Protein AF-A0A9D4N8T1-F1 (afdb_monomer)

Organism: Dreissena polymorpha (NCBI:txid45954)

Mean predicted aligned error: 9.12 Å

Sequence (361 aa):
MQFVDVGYGAVLLVSQQTGELITTFTNGLPLANMFLNDTVQGVSGKFLPVAPAVTSKNRIYVLTEFAPDENQNDVNVLGLQRLYAIDTSTSLANGMKIVWHANFENELPYSNVLSASLRFGSESYARRLTSTLRDPSVLKPSILWDAAVETIYLALPPPMLPGSRLQGGDRLFAIQDTGKEGSMVFQAQISVQNMVMYDGSADRNPSNAADQLWVSAPDGRLLAMKKTGVIGHVLDMPAILKTNFTITSKITTARGRGVDEDFLLFGINVQQPTAAFKSILSSYGVEVMSETPANYVIGVDTPENIKGMPLAWILPTPEDTVVFGQIIGIKGDGSSIPDQLIVYSQIKQKFAKIFSIIAQK

Nearest PDB structures (foldseek):
  1flg-assembly1_B  TM=4.438E-01  e=7.321E-06  Pseudomonas aeruginosa
  3rfh-assembly1_A  TM=4.189E-01  e=6.432E-04  Saccharomyces cerevisiae S288C
  3rfh-assembly2_D  TM=3.723E-01  e=4.468E-04  Saccharomyces cerevisiae S288C
  3rfh-assembly2_B  TM=3.854E-01  e=1.641E-03  Saccharomyces cerevisiae S288C
  5n4a-assembly1_A  TM=2.510E-01  e=1.082E-03  Chlamydomonas reinhardtii

Secondary structure (DSSP, 8-state):
-EEEEEETTEEEEE-TTT-EEEEEETTS-EEEEEE-EEEETTEEEEEEE-S--EEETTEEEEEEEEEESS----GGGTT-EEEEEEEE-S-TTSSEEEEEEEEE---S-------------HHHHHHHHHHHTT-TTS---EEEEETTTTEEEEEEPSP--SSS---S--EEEEEEE-SSSEEEEEEEE---SEEE-----TTS---GGGGEEEEE-TTSEEEEEETTS-EEEEEEHHHHHTS--EE-S--EEEE-SSTT-EEEEEEEE-SS--HHHHHHHHHTT----SS--SEEEEEEE-TTT-SS-SEEEEEEPGGGPEEEEEEEEE--SSTTSPPEEEEEEEPTTSPPEEEEEE---

pLDDT: mean 80.5, std 14.13, range [42.25, 96.88]

Solvent-accessible surface area (backbone atoms only — not comparable to full-atom values): 20185 Å² total; per-residue (Å²): 118,46,82,38,71,44,52,96,62,28,34,35,38,42,31,47,67,74,19,36,40,34,38,21,35,77,88,65,51,78,48,35,73,49,69,48,64,50,68,53,99,87,43,53,25,33,33,24,52,63,35,77,63,50,61,55,72,46,36,38,36,43,39,23,30,39,32,37,56,52,64,40,68,66,67,89,56,57,44,36,31,35,40,37,37,29,40,53,47,95,44,76,91,59,18,60,43,80,62,36,70,48,77,54,69,74,89,56,82,81,83,73,73,76,82,66,68,58,73,37,27,31,67,60,40,26,53,46,52,56,53,52,73,65,39,85,90,50,75,54,44,41,67,48,79,39,82,90,72,40,29,40,39,36,32,38,47,46,52,89,60,83,98,56,85,68,90,55,69,28,28,35,36,32,31,31,58,75,87,62,46,72,43,79,63,35,78,44,85,41,61,51,67,37,73,38,58,44,83,70,57,86,91,48,83,82,49,76,66,46,61,25,46,35,34,31,29,84,83,43,34,38,35,36,19,40,85,71,66,50,72,76,45,76,45,56,41,37,70,74,48,47,34,69,59,43,78,52,27,61,60,43,66,48,73,52,95,56,91,73,38,51,31,44,35,37,20,38,37,26,92,67,77,33,75,61,26,50,52,51,40,48,75,66,70,39,84,78,51,99,72,66,71,39,15,32,41,36,34,31,41,38,81,94,56,46,88,68,72,46,63,71,48,65,42,76,35,78,90,52,28,51,33,57,40,72,49,69,80,45,71,37,94,51,98,83,43,68,59,30,37,38,39,36,23,52,44,91,97,52,76,71,46,78,49,73,49,72,83,79,132

Radius of gyration: 22.0 Å; Cα contacts (8 Å, |Δi|>4): 832; chains: 1; bounding box: 53×47×60 Å

Foldseek 3Di:
DAWDDQDPQKIWDADQQQQKIWIAHVVGHTQDIDWQWDADPNFTWGWGFFEHWDYDHQKIKGKTFTFGQFFAQDPQRGLWIKIWIWGADSDSVPRIDTQEMDIPHPPDPPPDPPRPSRGGHSRNVSVVSVVQSPDPVDQTWYWDADPVQQKIKIWDQAGPDPPDDGPDATKIWIWHCPVRYTHTLDMDRAAFRAWDADDPPVPADDDVSNQWIWTAHQQGKIFTAGSNRDTPDIDPVCVLLVAGKGFQEHWDWDDDPDNFFIKIKTKIFGPDRDPSNVVVCVVQVNDQPPDRQGMKIWIFGDPSPCPDRRTPHIGQDVVSFGWHYWDWDCDDDDPPQATWIWTWTDDVPDDIDIDTDGDDD

Structure (mmCIF, N/CA/C/O backbone):
data_AF-A0A9D4N8T1-F1
#
_entry.id   AF-A0A9D4N8T1-F1
#
loop_
_atom_site.group_PDB
_atom_site.id
_atom_site.type_symbol
_atom_site.label_atom_id
_atom_site.label_alt_id
_atom_site.label_comp_id
_atom_site.label_asym_id
_atom_site.label_entity_id
_atom_site.label_seq_id
_atom_site.pdbx_PDB_ins_code
_atom_site.Cartn_x
_atom_site.Cartn_y
_atom_site.Cartn_z
_atom_site.occupancy
_atom_site.B_iso_or_equiv
_atom_site.auth_seq_id
_atom_site.auth_comp_id
_atom_site.auth_asym_id
_atom_site.auth_atom_id
_atom_site.pdbx_PDB_model_num
ATOM 1 N N . MET A 1 1 ? 13.480 11.264 -0.802 1.00 58.28 1 MET A N 1
ATOM 2 C CA . MET A 1 1 ? 14.340 10.096 -1.059 1.00 58.28 1 MET A CA 1
ATOM 3 C C . MET A 1 1 ? 13.825 8.964 -0.189 1.00 58.28 1 MET A C 1
ATOM 5 O O . MET A 1 1 ? 13.528 9.222 0.972 1.00 58.28 1 MET A O 1
ATOM 9 N N . GLN A 1 2 ? 13.618 7.782 -0.761 1.00 72.00 2 GLN A N 1
ATOM 10 C CA . GLN A 1 2 ? 13.229 6.570 -0.027 1.00 72.00 2 GLN A CA 1
ATOM 11 C C . GLN A 1 2 ? 14.422 5.615 0.024 1.00 72.00 2 GLN A C 1
ATOM 13 O O . GLN A 1 2 ? 15.200 5.612 -0.926 1.00 72.00 2 GLN A O 1
ATOM 18 N N . PHE A 1 3 ? 14.542 4.835 1.101 1.00 72.44 3 PHE A N 1
ATOM 19 C CA . PHE A 1 3 ? 15.591 3.832 1.297 1.00 72.44 3 PHE A CA 1
ATOM 20 C C . PHE A 1 3 ? 14.948 2.447 1.330 1.00 72.44 3 PHE A C 1
ATOM 22 O O . PHE A 1 3 ? 13.999 2.247 2.089 1.00 72.44 3 PHE A O 1
ATOM 29 N N . VAL A 1 4 ? 15.451 1.512 0.527 1.00 75.25 4 VAL A N 1
ATOM 30 C CA . VAL A 1 4 ? 14.964 0.125 0.496 1.00 75.25 4 VAL A CA 1
ATOM 31 C C . VAL A 1 4 ? 16.153 -0.828 0.497 1.00 75.25 4 VAL A C 1
ATOM 33 O O . VAL A 1 4 ? 17.089 -0.628 -0.270 1.00 75.25 4 VAL A O 1
ATOM 36 N N . ASP A 1 5 ? 16.139 -1.842 1.357 1.00 76.88 5 ASP A N 1
ATOM 37 C CA . ASP A 1 5 ? 17.161 -2.894 1.342 1.00 76.88 5 ASP A CA 1
ATOM 38 C C . ASP A 1 5 ? 16.983 -3.767 0.091 1.00 76.88 5 ASP A C 1
ATOM 40 O O . ASP A 1 5 ? 15.883 -4.251 -0.188 1.00 76.88 5 ASP A O 1
ATOM 44 N N . VAL A 1 6 ? 18.057 -3.936 -0.678 1.00 73.38 6 VAL A N 1
ATOM 45 C CA . VAL A 1 6 ? 18.094 -4.753 -1.905 1.00 73.38 6 VAL A CA 1
ATOM 46 C C . VAL A 1 6 ? 18.957 -6.009 -1.739 1.00 73.38 6 VAL A C 1
ATOM 48 O O . VAL A 1 6 ? 19.258 -6.688 -2.720 1.00 73.38 6 VAL A O 1
ATOM 51 N N . GLY A 1 7 ? 19.370 -6.319 -0.506 1.00 69.19 7 GLY A N 1
ATOM 52 C CA . GLY A 1 7 ? 20.239 -7.444 -0.185 1.00 69.19 7 GLY A CA 1
ATOM 53 C C . GLY A 1 7 ? 21.727 -7.152 -0.405 1.00 69.19 7 GLY A C 1
ATOM 54 O O . GLY A 1 7 ? 22.127 -6.099 -0.898 1.00 69.19 7 GLY A O 1
ATOM 55 N N . TYR A 1 8 ? 22.577 -8.104 0.001 1.00 70.31 8 TYR A N 1
ATOM 56 C CA . TYR A 1 8 ? 24.046 -8.061 -0.151 1.00 70.31 8 TYR A CA 1
ATOM 57 C C . TYR A 1 8 ? 24.739 -6.831 0.461 1.00 70.31 8 TYR A C 1
ATOM 59 O O . TYR A 1 8 ? 25.830 -6.450 0.037 1.00 70.31 8 TYR A O 1
ATOM 67 N N . GLY A 1 9 ? 24.121 -6.207 1.467 1.00 72.00 9 GLY A N 1
ATOM 68 C CA . GLY A 1 9 ? 24.637 -4.976 2.059 1.00 72.00 9 GLY A CA 1
ATOM 69 C C . GLY A 1 9 ? 24.528 -3.779 1.114 1.00 72.00 9 GLY A C 1
ATOM 70 O O . GLY A 1 9 ? 25.397 -2.910 1.148 1.00 72.00 9 GLY A O 1
ATOM 71 N N . ALA A 1 10 ? 23.493 -3.730 0.271 1.00 76.56 10 ALA A N 1
ATOM 72 C CA . ALA A 1 10 ? 23.174 -2.593 -0.581 1.00 76.56 10 ALA A CA 1
ATOM 73 C C . ALA A 1 10 ? 21.773 -2.028 -0.295 1.00 76.56 10 ALA A C 1
ATOM 75 O O . ALA A 1 10 ? 20.867 -2.718 0.163 1.00 76.56 10 ALA A O 1
ATOM 76 N N . VAL A 1 11 ? 21.610 -0.740 -0.576 1.00 80.31 11 VAL A N 1
ATOM 77 C CA . VAL A 1 11 ? 20.404 0.056 -0.360 1.00 80.31 11 VAL A CA 1
ATOM 78 C C . VAL A 1 11 ? 20.038 0.749 -1.666 1.00 80.31 11 VAL A C 1
ATOM 80 O O . VAL A 1 11 ? 20.900 1.296 -2.351 1.00 80.31 11 VAL A O 1
ATOM 83 N N . LEU A 1 12 ? 18.755 0.749 -2.004 1.00 82.19 12 LEU A N 1
ATOM 84 C CA . LEU A 1 12 ? 18.177 1.533 -3.084 1.00 82.19 12 LEU A CA 1
ATOM 85 C C . LEU A 1 12 ? 17.709 2.891 -2.561 1.00 82.19 12 LEU A C 1
ATOM 87 O O . LEU A 1 12 ? 16.903 2.970 -1.634 1.00 82.19 12 LEU A O 1
ATOM 91 N N . LEU A 1 13 ? 18.163 3.948 -3.222 1.00 82.00 13 LEU A N 1
ATOM 92 C CA . LEU A 1 13 ? 17.691 5.314 -3.104 1.00 82.00 13 LEU A CA 1
ATOM 93 C C . LEU A 1 13 ? 16.763 5.616 -4.274 1.00 82.00 13 LEU A C 1
ATOM 95 O O . LEU A 1 13 ? 17.147 5.499 -5.437 1.00 82.00 13 LEU A O 1
ATOM 99 N N . VAL A 1 14 ? 15.542 6.035 -3.955 1.00 81.75 14 VAL A N 1
ATOM 100 C CA . VAL A 1 14 ? 14.524 6.361 -4.959 1.00 81.75 14 VAL A CA 1
ATOM 101 C C . VAL A 1 14 ? 14.195 7.853 -4.903 1.00 81.75 14 VAL A C 1
ATOM 103 O O . VAL A 1 14 ? 13.727 8.372 -3.874 1.00 81.75 14 VAL A O 1
ATOM 106 N N . SER A 1 15 ? 14.467 8.567 -5.998 1.00 83.12 15 SER A N 1
ATOM 107 C CA . SER A 1 15 ? 14.183 9.995 -6.136 1.00 83.12 15 SER A CA 1
ATOM 108 C C . SER A 1 15 ? 12.811 10.231 -6.765 1.00 83.12 15 SER A C 1
ATOM 110 O O . SER A 1 15 ? 12.609 10.069 -7.964 1.00 83.12 15 SER A O 1
ATOM 112 N N . GLN A 1 16 ? 11.869 10.705 -5.949 1.00 77.44 16 GLN A N 1
ATOM 113 C CA . GLN A 1 16 ? 10.525 11.088 -6.402 1.00 77.44 16 GLN A CA 1
ATOM 114 C C . GLN A 1 16 ? 10.512 12.343 -7.290 1.00 77.44 16 GLN A C 1
ATOM 116 O O . GLN A 1 16 ? 9.513 12.613 -7.945 1.00 77.44 16 GLN A O 1
ATOM 121 N N . GLN A 1 17 ? 11.595 13.129 -7.295 1.00 76.56 17 GLN A N 1
ATOM 122 C CA . GLN A 1 17 ? 11.679 14.361 -8.084 1.00 76.56 17 GLN A CA 1
ATOM 123 C C . GLN A 1 17 ? 12.298 14.135 -9.458 1.00 76.56 17 GLN A C 1
ATOM 125 O O . GLN A 1 17 ? 11.868 14.746 -10.429 1.00 76.56 17 GLN A O 1
ATOM 130 N N . THR A 1 18 ? 13.317 13.279 -9.530 1.00 79.31 18 THR A N 1
ATOM 131 C CA . THR A 1 18 ? 14.099 13.078 -10.757 1.00 79.31 18 THR A CA 1
ATOM 132 C C . THR A 1 18 ? 13.777 11.766 -11.465 1.00 79.31 18 THR A C 1
ATOM 134 O O . THR A 1 18 ? 14.190 11.600 -12.609 1.00 79.31 18 THR A O 1
ATOM 137 N N . GLY A 1 19 ? 13.069 10.837 -10.807 1.00 77.88 19 GLY A N 1
ATOM 138 C CA . GLY A 1 19 ? 12.866 9.475 -11.314 1.00 77.88 19 GLY A CA 1
ATOM 139 C C . GLY A 1 19 ? 14.147 8.634 -11.305 1.00 77.88 19 GLY A C 1
ATOM 140 O O . GLY A 1 19 ? 14.193 7.573 -11.922 1.00 77.88 19 GLY A O 1
ATOM 141 N N . GLU A 1 20 ? 15.199 9.117 -10.637 1.00 88.50 20 GLU A N 1
ATOM 142 C CA . GLU A 1 20 ? 16.468 8.408 -10.513 1.00 88.50 20 GLU A CA 1
ATOM 143 C C . GLU A 1 20 ? 16.374 7.329 -9.432 1.00 88.50 20 GLU A C 1
ATOM 145 O O . GLU A 1 20 ? 15.946 7.579 -8.297 1.00 88.50 20 GLU A O 1
ATOM 150 N N . LEU A 1 21 ? 16.810 6.134 -9.807 1.00 89.69 21 LEU A N 1
ATOM 151 C CA . LEU A 1 21 ? 17.068 5.011 -8.926 1.00 89.69 21 LEU A CA 1
ATOM 152 C C . LEU A 1 21 ? 18.577 4.908 -8.743 1.00 89.69 21 LEU A C 1
ATOM 154 O O . LEU A 1 21 ? 19.310 4.912 -9.729 1.00 89.69 21 LEU A O 1
ATOM 158 N N . ILE A 1 22 ? 19.046 4.812 -7.503 1.00 87.88 22 ILE A N 1
ATOM 159 C CA . ILE A 1 22 ? 20.469 4.660 -7.190 1.00 87.88 22 ILE A CA 1
ATOM 160 C C . ILE A 1 22 ? 20.610 3.510 -6.210 1.00 87.88 22 ILE A C 1
ATOM 162 O O . ILE A 1 22 ? 20.061 3.562 -5.120 1.00 87.88 22 ILE A O 1
ATOM 166 N N . THR A 1 23 ? 21.371 2.484 -6.555 1.00 85.44 23 THR A N 1
ATOM 167 C CA . THR A 1 23 ? 21.787 1.465 -5.587 1.00 85.44 23 THR A CA 1
ATOM 168 C C . THR A 1 23 ? 23.152 1.841 -5.029 1.00 85.44 23 THR A C 1
ATOM 170 O O . THR A 1 23 ? 24.056 2.177 -5.794 1.00 85.44 23 THR A O 1
ATOM 173 N N . THR A 1 24 ? 23.322 1.770 -3.714 1.00 83.25 24 THR A N 1
ATOM 174 C CA . THR A 1 24 ? 24.582 2.040 -3.011 1.00 83.25 24 THR A CA 1
ATOM 175 C C . THR A 1 24 ? 24.866 0.920 -2.025 1.00 83.25 24 THR A C 1
ATOM 177 O O . THR A 1 24 ? 23.942 0.433 -1.386 1.00 83.25 24 THR A O 1
ATOM 180 N N . PHE A 1 25 ? 26.119 0.545 -1.811 1.00 82.12 25 PHE A N 1
ATOM 181 C CA . PHE A 1 25 ? 26.472 -0.270 -0.650 1.00 82.12 25 PHE A CA 1
ATOM 182 C C . PHE A 1 25 ? 26.140 0.462 0.663 1.00 82.12 25 PHE A C 1
ATOM 184 O O . PHE A 1 25 ? 26.049 1.690 0.701 1.00 82.12 25 PHE A O 1
ATOM 191 N N . THR A 1 26 ? 26.006 -0.269 1.769 1.00 81.31 26 THR A N 1
ATOM 192 C CA . THR A 1 26 ? 25.768 0.294 3.113 1.00 81.31 26 THR A CA 1
ATOM 193 C C . THR A 1 26 ? 26.900 1.201 3.593 1.00 81.31 26 THR A C 1
ATOM 195 O O . THR A 1 26 ? 26.683 2.050 4.452 1.00 81.31 26 THR A O 1
ATOM 198 N N . ASN A 1 27 ? 28.095 1.076 3.008 1.00 80.75 27 ASN A N 1
ATOM 199 C CA . ASN A 1 27 ? 29.218 1.991 3.220 1.00 80.75 27 ASN A CA 1
ATOM 200 C C . ASN A 1 27 ? 29.133 3.286 2.378 1.00 80.75 27 ASN A C 1
ATOM 202 O O . ASN A 1 27 ? 30.056 4.096 2.417 1.00 80.75 27 ASN A O 1
ATOM 206 N N . GLY A 1 28 ? 28.054 3.477 1.611 1.00 78.94 28 GLY A N 1
ATOM 207 C CA . GLY A 1 28 ? 27.788 4.669 0.805 1.00 78.94 28 GLY A CA 1
ATOM 208 C C . GLY A 1 28 ? 28.391 4.658 -0.602 1.00 78.94 28 GLY A C 1
ATOM 209 O O . GLY A 1 28 ? 28.177 5.614 -1.346 1.00 78.94 28 GLY A O 1
ATOM 210 N N . LEU A 1 29 ? 29.120 3.610 -1.002 1.00 81.38 29 LEU A N 1
ATOM 211 C CA . LEU A 1 29 ? 29.676 3.530 -2.355 1.00 81.38 29 LEU A CA 1
ATOM 212 C C . LEU A 1 29 ? 28.564 3.269 -3.388 1.00 81.38 29 LEU A C 1
ATOM 214 O O . LEU A 1 29 ? 27.828 2.289 -3.238 1.00 81.38 29 LEU A O 1
ATOM 218 N N . PRO A 1 30 ? 28.429 4.097 -4.441 1.00 81.25 30 PRO A N 1
ATOM 219 C CA . PRO A 1 30 ? 27.431 3.876 -5.477 1.00 81.25 30 PRO A CA 1
ATOM 220 C C . PRO A 1 30 ? 27.762 2.622 -6.288 1.00 81.25 30 PRO A C 1
ATOM 222 O O . PRO A 1 30 ? 28.897 2.419 -6.713 1.00 81.25 30 PRO A O 1
ATOM 225 N N . LEU A 1 31 ? 26.747 1.788 -6.495 1.00 84.31 31 LEU A N 1
ATOM 226 C CA . LEU A 1 31 ? 26.814 0.558 -7.280 1.00 84.31 31 LEU A CA 1
ATOM 227 C C . LEU A 1 31 ? 26.345 0.779 -8.715 1.00 84.31 31 LEU A C 1
ATOM 229 O O . LEU A 1 31 ? 27.013 0.376 -9.662 1.00 84.31 31 LEU A O 1
ATOM 233 N N . ALA A 1 32 ? 25.187 1.415 -8.860 1.00 86.94 32 ALA A N 1
ATOM 234 C CA . ALA A 1 32 ? 24.558 1.701 -10.139 1.00 86.94 32 ALA A CA 1
ATOM 235 C C . ALA A 1 32 ? 23.516 2.801 -9.969 1.00 86.94 32 ALA A C 1
ATOM 237 O O . ALA A 1 32 ? 22.958 2.974 -8.881 1.00 86.94 32 ALA A O 1
ATOM 238 N N . ASN A 1 33 ? 23.219 3.501 -11.059 1.00 90.06 33 ASN A N 1
ATOM 239 C CA . ASN A 1 33 ? 22.053 4.360 -11.164 1.00 90.06 33 ASN A CA 1
ATOM 240 C C . ASN A 1 33 ? 21.289 4.092 -12.466 1.00 90.06 33 ASN A C 1
ATOM 242 O O . ASN A 1 33 ? 21.805 3.492 -13.408 1.00 90.06 33 ASN A O 1
ATOM 246 N N . MET A 1 34 ? 20.020 4.480 -12.486 1.00 90.81 34 MET A N 1
ATOM 247 C CA . MET A 1 34 ? 19.144 4.355 -13.643 1.00 90.81 34 MET A CA 1
ATOM 248 C C . MET A 1 34 ? 18.103 5.467 -13.597 1.00 90.81 34 MET A C 1
ATOM 250 O O . MET A 1 34 ? 17.522 5.738 -12.547 1.00 90.81 34 MET A O 1
ATOM 254 N N . PHE A 1 35 ? 17.836 6.075 -14.749 1.00 91.44 35 PHE A N 1
ATOM 255 C CA . PHE A 1 35 ? 16.693 6.961 -14.937 1.00 91.44 35 PHE A CA 1
ATOM 256 C C . PHE A 1 35 ? 15.595 6.203 -15.673 1.00 91.44 35 PHE A C 1
ATOM 258 O O . PHE A 1 35 ? 15.856 5.572 -16.697 1.00 91.44 35 PHE A O 1
ATOM 265 N N . LEU A 1 36 ? 14.364 6.290 -15.177 1.00 91.94 36 LEU A N 1
ATOM 266 C CA . LEU A 1 36 ? 13.200 5.691 -15.828 1.00 91.94 36 LEU A CA 1
ATOM 267 C C . LEU A 1 36 ? 12.617 6.655 -16.873 1.00 91.94 36 LEU A C 1
ATOM 269 O O . LEU A 1 36 ? 11.499 7.144 -16.730 1.00 91.94 36 LEU A O 1
ATOM 273 N N . ASN A 1 37 ? 13.404 6.969 -17.901 1.00 91.31 37 ASN A N 1
ATOM 274 C CA . ASN A 1 37 ? 12.977 7.829 -19.006 1.00 91.31 37 ASN A CA 1
ATOM 275 C C . ASN A 1 37 ? 12.292 6.988 -20.089 1.00 91.31 37 ASN A C 1
ATOM 277 O O . ASN A 1 37 ? 12.743 5.879 -20.377 1.00 91.31 37 ASN A O 1
ATOM 281 N N . ASP A 1 38 ? 11.238 7.514 -20.708 1.00 89.12 38 ASP A N 1
ATOM 282 C CA . ASP A 1 38 ? 10.555 6.847 -21.819 1.00 89.12 38 ASP A CA 1
ATOM 283 C C . ASP A 1 38 ? 9.827 7.855 -22.720 1.00 89.12 38 ASP A C 1
ATOM 285 O O . ASP A 1 38 ? 9.660 9.025 -22.370 1.00 89.12 38 ASP A O 1
ATOM 289 N N . THR A 1 39 ? 9.375 7.389 -23.882 1.00 87.31 39 THR A N 1
ATOM 290 C CA . THR A 1 39 ? 8.484 8.124 -24.782 1.00 87.31 39 THR A CA 1
ATOM 291 C C . THR A 1 39 ? 7.118 7.450 -24.819 1.00 87.31 39 THR A C 1
ATOM 293 O O . THR A 1 39 ? 6.973 6.346 -25.339 1.00 87.31 39 THR A O 1
ATOM 296 N N . VAL A 1 40 ? 6.090 8.126 -24.308 1.00 82.38 40 VAL A N 1
ATOM 297 C CA . VAL A 1 40 ? 4.713 7.615 -24.287 1.00 82.38 40 VAL A CA 1
ATOM 298 C C . VAL A 1 40 ? 3.883 8.415 -25.282 1.00 82.38 40 VAL A C 1
ATOM 300 O O . VAL A 1 40 ? 3.808 9.634 -25.186 1.00 82.38 40 VAL A O 1
ATOM 303 N N . GLN A 1 41 ? 3.288 7.738 -26.270 1.00 78.62 41 GLN A N 1
ATOM 304 C CA . GLN A 1 41 ? 2.479 8.369 -27.331 1.00 78.62 41 GLN A CA 1
ATOM 305 C C . GLN A 1 41 ? 3.182 9.564 -28.019 1.00 78.62 41 GLN A C 1
ATOM 307 O O . GLN A 1 41 ? 2.557 10.562 -28.363 1.00 78.62 41 GLN A O 1
ATOM 312 N N . GLY A 1 42 ? 4.501 9.471 -28.219 1.00 79.19 42 GLY A N 1
ATOM 313 C CA . GLY A 1 42 ? 5.303 10.528 -28.852 1.00 79.19 42 GLY A CA 1
ATOM 314 C C . GLY A 1 42 ? 5.739 11.665 -27.920 1.00 79.19 42 GLY A C 1
ATOM 315 O O . GLY A 1 42 ? 6.413 12.585 -28.374 1.00 79.19 42 GLY A O 1
ATOM 316 N N . VAL A 1 43 ? 5.406 11.596 -26.629 1.00 81.38 43 VAL A N 1
ATOM 317 C CA . VAL A 1 43 ? 5.838 12.555 -25.607 1.00 81.38 43 VAL A CA 1
ATOM 318 C C . VAL A 1 43 ? 6.985 11.963 -24.796 1.00 81.38 43 VAL A C 1
ATOM 320 O O . VAL A 1 43 ? 6.819 10.937 -24.137 1.00 81.38 43 VAL A O 1
ATOM 323 N N . SER A 1 44 ? 8.136 12.633 -24.808 1.00 87.56 44 SER A N 1
ATOM 324 C CA . SER A 1 44 ? 9.266 12.306 -23.934 1.00 87.56 44 SER A CA 1
ATOM 325 C C . SER A 1 44 ? 8.993 12.729 -22.494 1.00 87.56 44 SER A C 1
ATOM 327 O O . SER A 1 44 ? 8.434 1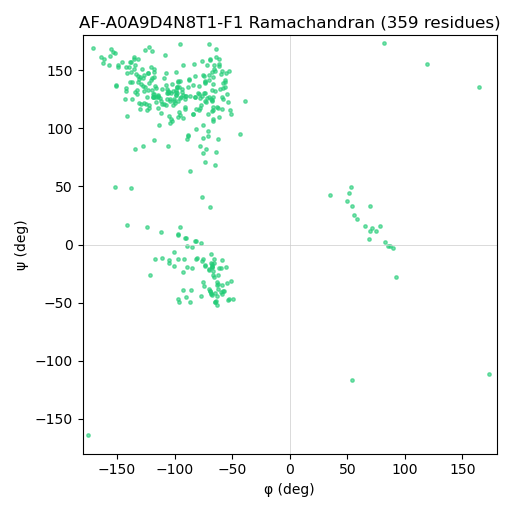3.800 -22.228 1.00 87.56 44 SER A O 1
ATOM 329 N N . GLY A 1 45 ? 9.405 11.890 -21.554 1.00 87.81 45 GLY A N 1
ATOM 330 C CA . GLY A 1 45 ? 9.291 12.188 -20.140 1.00 87.81 45 GLY A CA 1
ATOM 331 C C . GLY A 1 45 ? 9.934 11.131 -19.265 1.00 87.81 45 GLY A C 1
ATOM 332 O O . GLY A 1 45 ? 10.735 10.300 -19.705 1.00 87.81 45 GLY A O 1
ATOM 333 N N . LYS A 1 46 ? 9.568 11.178 -17.989 1.00 89.50 46 LYS A N 1
ATOM 334 C CA . LYS A 1 46 ? 10.152 10.352 -16.936 1.00 89.50 46 LYS A CA 1
ATOM 335 C C . LYS A 1 46 ? 9.069 9.745 -16.074 1.00 89.50 46 LYS A C 1
ATOM 337 O O . LYS A 1 46 ? 8.052 10.370 -15.795 1.00 89.50 46 LYS A O 1
ATOM 342 N N . PHE A 1 47 ? 9.329 8.549 -15.586 1.00 90.50 47 PHE A N 1
ATOM 343 C CA . PHE A 1 47 ? 8.483 7.868 -14.626 1.00 90.50 47 PHE A CA 1
ATOM 344 C C . PHE A 1 47 ? 8.920 8.198 -13.202 1.00 90.50 47 PHE A C 1
ATOM 346 O O . PHE A 1 47 ? 10.033 7.883 -12.775 1.00 90.50 47 PHE A O 1
ATOM 353 N N . LEU A 1 48 ? 8.027 8.851 -12.460 1.00 90.19 48 LEU A N 1
ATOM 354 C CA . LEU A 1 48 ? 8.267 9.289 -11.093 1.00 90.19 48 LEU A CA 1
ATOM 355 C C . LEU A 1 48 ? 7.650 8.299 -10.095 1.00 90.19 48 LEU A C 1
ATOM 357 O O . LEU A 1 48 ? 6.467 7.987 -10.207 1.00 90.19 48 LEU A O 1
ATOM 361 N N . PRO A 1 49 ? 8.405 7.815 -9.098 1.00 91.06 49 PRO A N 1
ATOM 362 C CA . PRO A 1 49 ? 7.901 6.905 -8.071 1.00 91.06 49 PRO A CA 1
ATOM 363 C C . PRO A 1 49 ? 6.722 7.485 -7.275 1.00 91.06 49 PRO A C 1
ATOM 365 O O . PRO A 1 49 ? 6.842 8.559 -6.678 1.00 91.06 49 PRO A O 1
ATOM 368 N N . VAL A 1 50 ? 5.616 6.738 -7.194 1.00 89.94 50 VAL A N 1
ATOM 369 C CA . VAL A 1 50 ? 4.383 7.149 -6.484 1.00 89.94 50 VAL A CA 1
ATOM 370 C C . VAL A 1 50 ? 4.083 6.352 -5.218 1.00 89.94 50 VAL A C 1
ATOM 372 O O . VAL A 1 50 ? 3.268 6.779 -4.404 1.00 89.94 50 VAL A O 1
ATOM 375 N N . ALA A 1 51 ? 4.783 5.240 -5.004 1.00 90.38 51 ALA A N 1
ATOM 376 C CA . ALA A 1 51 ? 4.701 4.426 -3.795 1.00 90.38 51 ALA A CA 1
ATOM 377 C C . ALA A 1 51 ? 6.112 4.030 -3.317 1.00 90.38 51 ALA A C 1
ATOM 379 O O . ALA A 1 51 ? 7.059 4.098 -4.104 1.00 90.38 51 ALA A O 1
ATOM 380 N N . PRO A 1 52 ? 6.290 3.645 -2.038 1.00 89.25 52 PRO A N 1
ATOM 381 C CA . PRO A 1 52 ? 7.516 2.993 -1.583 1.00 89.25 52 PRO A CA 1
ATOM 382 C C . PRO A 1 52 ? 7.825 1.756 -2.427 1.00 89.25 52 PRO A C 1
ATOM 384 O O . PRO A 1 52 ? 6.943 0.922 -2.609 1.00 89.25 52 PRO A O 1
ATOM 387 N N . ALA A 1 53 ? 9.052 1.636 -2.933 1.00 91.12 53 ALA A N 1
ATOM 388 C CA . ALA A 1 53 ? 9.461 0.432 -3.653 1.00 91.12 53 ALA A CA 1
ATOM 389 C C . ALA A 1 53 ? 9.470 -0.789 -2.716 1.00 91.12 53 ALA A C 1
ATOM 391 O O . ALA A 1 53 ? 9.731 -0.661 -1.517 1.00 91.12 53 ALA A O 1
ATOM 392 N N . VAL A 1 54 ? 9.200 -1.969 -3.274 1.00 91.75 54 VAL A N 1
ATOM 393 C CA . VAL A 1 54 ? 9.297 -3.253 -2.560 1.00 91.75 54 VAL A CA 1
ATOM 394 C C . VAL A 1 54 ? 10.347 -4.125 -3.225 1.00 91.75 54 VAL A C 1
ATOM 396 O O . VAL A 1 54 ? 10.564 -4.034 -4.434 1.00 91.75 54 VAL A O 1
ATOM 399 N N . THR A 1 55 ? 11.019 -4.952 -2.435 1.00 89.50 55 THR A N 1
ATOM 400 C CA . THR A 1 55 ? 12.117 -5.800 -2.899 1.00 89.50 55 THR A CA 1
ATOM 401 C C . THR A 1 55 ? 11.844 -7.262 -2.595 1.00 89.50 55 THR A C 1
ATOM 403 O O . THR A 1 55 ? 11.202 -7.609 -1.605 1.00 89.50 55 THR A O 1
ATOM 406 N N . SER A 1 56 ? 12.336 -8.128 -3.473 1.00 87.69 56 SER A N 1
ATOM 407 C CA . SER A 1 56 ? 12.334 -9.574 -3.297 1.00 87.69 56 SER A CA 1
ATOM 408 C C . SER A 1 56 ? 13.647 -10.119 -3.824 1.00 87.69 56 SER A C 1
ATOM 410 O O . SER A 1 56 ? 13.896 -10.086 -5.028 1.00 87.69 56 SER A O 1
ATOM 412 N N . LYS A 1 57 ? 14.507 -10.607 -2.925 1.00 86.06 57 LYS A N 1
ATOM 413 C CA . LYS A 1 57 ? 15.870 -11.039 -3.273 1.00 86.06 57 LYS A CA 1
ATOM 414 C C . LYS A 1 57 ? 16.610 -9.895 -3.994 1.00 86.06 57 LYS A C 1
ATOM 416 O O . LYS A 1 57 ? 16.799 -8.838 -3.407 1.00 86.06 57 LYS A O 1
ATOM 421 N N . ASN A 1 58 ? 16.995 -10.095 -5.252 1.00 88.25 58 ASN A N 1
ATOM 422 C CA . ASN A 1 58 ? 17.662 -9.117 -6.111 1.00 88.25 58 ASN A CA 1
ATOM 423 C C . ASN A 1 58 ? 16.700 -8.368 -7.056 1.00 88.25 58 ASN A C 1
ATOM 425 O O . ASN A 1 58 ? 17.154 -7.664 -7.951 1.00 88.25 58 ASN A O 1
ATOM 429 N N . ARG A 1 59 ? 15.384 -8.525 -6.900 1.00 91.88 59 ARG A N 1
ATOM 430 C CA . ARG A 1 59 ? 14.372 -7.816 -7.686 1.00 91.88 59 ARG A CA 1
ATOM 431 C C . ARG A 1 59 ? 13.830 -6.623 -6.905 1.00 91.88 59 ARG A C 1
ATOM 433 O O . ARG A 1 59 ? 13.434 -6.761 -5.749 1.00 91.88 59 ARG A O 1
ATOM 440 N N . ILE A 1 60 ? 13.746 -5.472 -7.559 1.00 93.31 60 ILE A N 1
ATOM 441 C CA . ILE A 1 60 ? 13.041 -4.278 -7.097 1.00 93.31 60 ILE A CA 1
ATOM 442 C C . ILE A 1 60 ? 11.767 -4.111 -7.920 1.00 93.31 60 ILE A C 1
ATOM 444 O O . ILE A 1 60 ? 11.802 -4.184 -9.149 1.00 93.31 60 ILE A O 1
ATOM 448 N N . TYR A 1 61 ? 10.674 -3.777 -7.247 1.00 95.25 61 TYR A N 1
ATOM 449 C CA . TYR A 1 61 ? 9.443 -3.331 -7.876 1.00 95.25 61 TYR A CA 1
ATOM 450 C C . TYR A 1 61 ? 9.185 -1.860 -7.568 1.00 95.25 61 TYR A C 1
ATOM 452 O O . TYR A 1 61 ? 9.110 -1.462 -6.401 1.00 95.25 61 TYR A O 1
ATOM 460 N N . VAL A 1 62 ? 9.041 -1.047 -8.615 1.00 95.12 62 VAL A N 1
ATOM 461 C CA . VAL A 1 62 ? 8.817 0.399 -8.491 1.00 95.12 62 VAL A CA 1
ATOM 462 C C . VAL A 1 62 ? 7.538 0.779 -9.218 1.00 95.12 62 VAL A C 1
ATOM 464 O O . VAL A 1 62 ? 7.451 0.664 -10.441 1.00 95.12 62 VAL A O 1
ATOM 467 N N . LEU A 1 63 ? 6.548 1.253 -8.462 1.00 94.25 63 LEU A N 1
ATOM 468 C CA . LEU A 1 63 ? 5.333 1.836 -9.017 1.00 94.25 63 LEU A CA 1
ATOM 469 C C . LEU A 1 63 ? 5.551 3.325 -9.288 1.00 94.25 63 LEU A C 1
ATOM 471 O O . LEU A 1 63 ? 5.969 4.082 -8.405 1.00 94.25 63 LEU A O 1
ATOM 475 N N . THR A 1 64 ? 5.254 3.739 -10.511 1.00 92.38 64 THR A N 1
ATOM 476 C CA . THR A 1 64 ? 5.593 5.057 -11.044 1.00 92.38 64 THR A CA 1
ATOM 477 C C . THR A 1 64 ? 4.433 5.690 -11.795 1.00 92.38 64 THR A C 1
ATOM 479 O O . THR A 1 64 ? 3.517 4.993 -12.223 1.00 92.38 64 THR A O 1
ATOM 482 N N . GLU A 1 65 ? 4.497 7.003 -11.980 1.00 88.94 65 GLU A N 1
ATOM 483 C CA . GLU A 1 65 ? 3.576 7.780 -12.802 1.00 88.94 65 GLU A CA 1
ATOM 484 C C . GLU A 1 65 ? 4.360 8.668 -13.774 1.00 88.94 65 GLU A C 1
ATOM 486 O O . GLU A 1 65 ? 5.388 9.246 -13.410 1.00 88.94 65 GLU A O 1
ATOM 491 N N . PHE A 1 66 ? 3.901 8.743 -15.021 1.00 87.25 66 PHE A N 1
ATOM 492 C CA . PHE A 1 66 ? 4.586 9.465 -16.085 1.00 87.25 66 PHE A CA 1
ATOM 493 C C . PHE A 1 66 ? 4.460 10.985 -15.924 1.00 87.25 66 PHE A C 1
ATOM 495 O O . PHE A 1 66 ? 3.365 11.530 -15.771 1.00 87.25 66 PHE A O 1
ATOM 502 N N . ALA A 1 67 ? 5.600 11.666 -16.013 1.00 84.75 67 ALA A N 1
ATOM 503 C CA . ALA A 1 67 ? 5.740 13.110 -16.003 1.00 84.75 67 ALA A CA 1
ATOM 504 C C . ALA A 1 67 ? 6.444 13.557 -17.298 1.00 84.75 67 ALA A C 1
ATOM 506 O O . ALA A 1 67 ? 7.599 13.179 -17.513 1.00 84.75 67 ALA A O 1
ATOM 507 N N . PRO A 1 68 ? 5.794 14.353 -18.162 1.00 82.88 68 PRO A N 1
ATOM 508 C CA . PRO A 1 68 ? 6.401 14.805 -19.411 1.00 82.88 68 PRO A CA 1
ATOM 509 C C . PRO A 1 68 ? 7.564 15.770 -19.147 1.00 82.88 68 PRO A C 1
ATOM 511 O O . PRO A 1 68 ? 7.539 16.529 -18.176 1.00 82.88 68 PRO A O 1
ATOM 514 N N . ASP A 1 69 ? 8.582 15.767 -20.010 1.00 81.44 69 ASP A N 1
ATOM 515 C CA . ASP A 1 69 ? 9.738 16.664 -19.862 1.00 81.44 69 ASP A CA 1
ATOM 516 C C . ASP A 1 69 ? 9.345 18.132 -20.073 1.00 81.44 69 ASP A C 1
ATOM 518 O O . ASP A 1 69 ? 9.722 19.009 -19.289 1.00 81.44 69 ASP A O 1
ATOM 522 N N . GLU A 1 70 ? 8.529 18.381 -21.095 1.00 78.56 70 GLU A N 1
ATOM 523 C CA . GLU A 1 70 ? 8.040 19.702 -21.488 1.00 78.56 70 GLU A CA 1
ATOM 524 C C . GLU A 1 70 ? 6.554 19.883 -21.160 1.00 78.56 70 GLU A C 1
ATOM 526 O O . GLU A 1 70 ? 5.825 18.917 -20.942 1.00 78.56 70 GLU A O 1
ATOM 531 N N . ASN A 1 71 ? 6.085 21.135 -21.153 1.00 69.38 71 ASN A N 1
ATOM 532 C CA . ASN A 1 71 ? 4.666 21.438 -20.967 1.00 69.38 71 ASN A CA 1
ATOM 533 C C . ASN A 1 71 ? 3.839 20.821 -22.101 1.00 69.38 71 ASN A C 1
ATOM 535 O O . ASN A 1 71 ? 3.871 21.316 -23.227 1.00 69.38 71 ASN A O 1
ATOM 539 N N . GLN A 1 72 ? 3.054 19.795 -21.788 1.00 64.25 72 GLN A N 1
ATOM 540 C CA . GLN A 1 72 ? 2.159 19.166 -22.753 1.00 64.25 72 GLN A CA 1
ATOM 541 C C . GLN A 1 72 ? 0.742 19.716 -22.640 1.00 64.25 72 GLN A C 1
ATOM 543 O O . GLN A 1 72 ? 0.233 19.955 -21.549 1.00 64.25 72 GLN A O 1
ATOM 548 N N . ASN A 1 73 ? 0.094 19.912 -23.787 1.00 57.47 73 ASN A N 1
ATOM 549 C CA . ASN A 1 73 ? -1.344 20.187 -23.837 1.00 57.47 73 ASN A CA 1
ATOM 550 C C . ASN A 1 73 ? -2.165 18.897 -23.996 1.00 57.47 73 ASN A C 1
ATOM 552 O O . ASN A 1 73 ? -3.383 18.945 -23.840 1.00 57.47 73 ASN A O 1
ATOM 556 N N . ASP A 1 74 ? -1.515 17.774 -24.321 1.00 59.00 74 ASP A N 1
ATOM 557 C CA . ASP A 1 74 ? -2.179 16.487 -24.496 1.00 59.00 74 ASP A CA 1
ATOM 558 C C . ASP A 1 74 ? -2.372 15.785 -23.143 1.00 59.00 74 ASP A C 1
ATOM 560 O O . ASP A 1 74 ? -1.418 15.389 -22.471 1.00 59.00 74 ASP A O 1
ATOM 564 N N . VAL A 1 75 ? -3.635 15.659 -22.735 1.00 58.66 75 VAL A N 1
ATOM 565 C CA . VAL A 1 75 ? -4.053 15.024 -21.477 1.00 58.66 75 VAL A CA 1
ATOM 566 C C . VAL A 1 75 ? -3.919 13.499 -21.552 1.00 58.66 75 VAL A C 1
ATOM 568 O O . VAL A 1 75 ? -3.846 12.847 -20.514 1.00 58.66 75 VAL A O 1
ATOM 571 N N . ASN A 1 76 ? -3.828 12.920 -22.757 1.00 60.50 76 ASN A N 1
ATOM 572 C CA . ASN A 1 76 ? -3.854 11.468 -22.958 1.00 60.50 76 ASN A CA 1
ATOM 573 C C . ASN A 1 76 ? -2.618 10.743 -22.402 1.00 60.50 76 ASN A C 1
ATOM 575 O O . ASN A 1 76 ? -2.680 9.541 -22.148 1.00 60.50 76 ASN A O 1
ATOM 579 N N . VAL A 1 77 ? -1.522 11.470 -22.164 1.00 65.81 77 VAL A N 1
ATOM 580 C CA . VAL A 1 77 ? -0.258 10.914 -21.654 1.00 65.81 77 VAL A CA 1
ATOM 581 C C . VAL A 1 77 ? -0.071 11.157 -20.149 1.00 65.81 77 VAL A C 1
ATOM 583 O O . VAL A 1 77 ? 0.723 10.482 -19.490 1.00 65.81 77 VAL A O 1
ATOM 586 N N . LEU A 1 78 ? -0.810 12.109 -19.572 1.00 66.12 78 LEU A N 1
ATOM 587 C CA . LEU A 1 78 ? -0.672 12.466 -18.162 1.00 66.12 78 LEU A CA 1
ATOM 588 C C . LEU A 1 78 ? -1.270 11.390 -17.255 1.00 66.12 78 LEU A C 1
ATOM 590 O O . LEU A 1 78 ? -2.348 10.849 -17.507 1.00 66.12 78 LEU A O 1
ATOM 594 N N . GLY A 1 79 ? -0.574 11.116 -16.152 1.00 69.00 79 GLY A N 1
ATOM 595 C CA . GLY A 1 79 ? -1.063 10.182 -15.147 1.00 69.00 79 GLY A CA 1
ATOM 596 C C . GLY A 1 79 ? -0.965 8.710 -15.555 1.00 69.00 79 GLY A C 1
ATOM 597 O O . GLY A 1 79 ? -1.539 7.865 -14.877 1.00 69.00 79 GLY A O 1
ATOM 598 N N . LEU A 1 80 ? -0.251 8.376 -16.637 1.00 82.56 80 LEU A N 1
ATOM 599 C CA . LEU A 1 80 ? 0.019 6.979 -16.968 1.00 82.56 80 LEU A CA 1
ATOM 600 C C . LEU A 1 80 ? 0.835 6.341 -15.838 1.00 82.56 80 LEU A C 1
ATOM 602 O O . LEU A 1 80 ? 1.967 6.750 -15.574 1.00 82.56 80 LEU A O 1
ATOM 606 N N . GLN A 1 81 ? 0.263 5.331 -15.189 1.00 88.56 81 GLN A N 1
ATOM 607 C CA . GLN A 1 81 ? 0.919 4.596 -14.117 1.00 88.56 81 GLN A CA 1
ATOM 608 C C . GLN A 1 81 ? 1.578 3.330 -14.661 1.00 88.56 81 GLN A C 1
ATOM 610 O O . GLN A 1 81 ? 1.037 2.641 -15.529 1.00 88.56 81 GLN A O 1
ATOM 615 N N . ARG A 1 82 ? 2.768 3.015 -14.149 1.00 92.38 82 ARG A N 1
ATOM 616 C CA . ARG A 1 82 ? 3.566 1.867 -14.584 1.00 92.38 82 ARG A CA 1
ATOM 617 C C . ARG A 1 82 ? 4.266 1.206 -13.409 1.00 92.38 82 ARG A C 1
ATOM 619 O O . ARG A 1 82 ? 4.897 1.882 -12.595 1.00 92.38 82 ARG A O 1
ATOM 626 N N . LEU A 1 83 ? 4.199 -0.120 -13.361 1.00 95.62 83 LEU A N 1
ATOM 627 C CA . LEU A 1 83 ? 5.015 -0.946 -12.477 1.00 95.62 83 LEU A CA 1
ATOM 628 C C . LEU A 1 83 ? 6.249 -1.413 -13.246 1.00 95.62 83 LEU A C 1
ATOM 630 O O . LEU A 1 83 ? 6.110 -2.035 -14.296 1.00 95.62 83 LEU A O 1
ATOM 634 N N . TYR A 1 84 ? 7.436 -1.160 -12.705 1.00 96.69 84 TYR A N 1
ATOM 635 C CA . TYR A 1 84 ? 8.689 -1.734 -13.187 1.00 96.69 84 TYR A CA 1
ATOM 636 C C . TYR A 1 84 ? 9.145 -2.881 -12.293 1.00 96.69 84 TYR A C 1
ATOM 638 O O . TYR A 1 84 ? 9.128 -2.732 -11.072 1.00 96.69 84 TYR A O 1
ATOM 646 N N . ALA A 1 85 ? 9.630 -3.962 -12.902 1.00 96.56 85 ALA A N 1
ATOM 647 C CA . ALA A 1 85 ? 10.424 -4.994 -12.249 1.00 96.56 85 ALA A CA 1
ATOM 648 C C . ALA A 1 85 ? 11.883 -4.870 -12.708 1.00 96.56 85 ALA A C 1
ATOM 650 O O . ALA A 1 85 ? 12.185 -4.942 -13.903 1.00 96.56 85 ALA A O 1
ATOM 651 N N . ILE A 1 86 ? 12.786 -4.639 -11.758 1.00 95.19 86 ILE A N 1
ATOM 652 C CA . ILE A 1 86 ? 14.184 -4.284 -12.010 1.00 95.19 86 ILE A CA 1
ATOM 653 C C . ILE A 1 86 ? 15.075 -5.254 -11.248 1.00 95.19 86 ILE A C 1
ATOM 655 O O . ILE A 1 86 ? 14.988 -5.338 -10.028 1.00 95.19 86 ILE A O 1
ATOM 659 N N . ASP A 1 87 ? 15.948 -5.963 -11.952 1.00 92.62 87 ASP A N 1
ATOM 660 C CA . ASP A 1 87 ? 17.003 -6.739 -11.308 1.00 92.62 87 ASP A CA 1
ATOM 661 C C . ASP A 1 87 ? 18.146 -5.838 -10.888 1.00 92.62 87 ASP A C 1
ATOM 663 O O . ASP A 1 87 ? 18.610 -5.006 -11.670 1.00 92.62 87 ASP A O 1
ATOM 667 N N . THR A 1 88 ? 18.640 -6.070 -9.679 1.00 88.94 88 THR A N 1
ATOM 668 C CA . THR A 1 88 ? 19.921 -5.571 -9.206 1.00 88.94 88 THR A CA 1
ATOM 669 C C . THR A 1 88 ? 20.987 -6.650 -9.323 1.00 88.94 88 THR A C 1
ATOM 671 O O . THR A 1 88 ? 20.734 -7.853 -9.201 1.00 88.94 88 THR A O 1
ATOM 674 N N . SER A 1 89 ? 22.217 -6.216 -9.568 1.00 83.81 89 SER A N 1
ATOM 675 C CA . SER A 1 89 ? 23.393 -7.071 -9.490 1.00 83.81 89 SER A CA 1
ATOM 676 C C . SER A 1 89 ? 24.542 -6.329 -8.817 1.00 83.81 89 SER A C 1
ATOM 678 O O . SER A 1 89 ? 24.603 -5.102 -8.817 1.00 83.81 89 SER A O 1
ATOM 680 N N . THR A 1 90 ? 25.491 -7.079 -8.262 1.00 74.06 90 THR A N 1
ATOM 681 C CA . THR A 1 90 ? 26.734 -6.521 -7.707 1.00 74.06 90 THR A CA 1
ATOM 682 C C . THR A 1 90 ? 27.755 -6.152 -8.792 1.00 74.06 90 THR A C 1
ATOM 684 O O . THR A 1 90 ? 28.855 -5.703 -8.478 1.00 74.06 90 THR A O 1
ATOM 687 N N . SER A 1 91 ? 27.419 -6.344 -10.074 1.00 74.00 91 SER A N 1
ATOM 688 C CA . SER A 1 91 ? 28.300 -6.035 -11.199 1.00 74.00 91 SER A CA 1
ATOM 689 C C . SER A 1 91 ? 28.238 -4.552 -11.557 1.00 74.00 91 SER A C 1
ATOM 691 O O . SER A 1 91 ? 27.172 -4.027 -11.864 1.00 74.00 91 SER A O 1
ATOM 693 N N . LEU A 1 92 ? 29.399 -3.896 -11.619 1.00 65.00 92 LEU A N 1
ATOM 694 C CA . LEU A 1 92 ? 29.517 -2.473 -11.966 1.00 65.00 92 LEU A CA 1
ATOM 695 C C . LEU A 1 92 ? 29.026 -2.140 -13.387 1.00 65.00 92 LEU A C 1
ATOM 697 O O . LEU A 1 92 ? 28.616 -1.014 -13.643 1.00 65.00 92 LEU A O 1
ATOM 701 N N . ALA A 1 93 ? 29.066 -3.097 -14.320 1.00 63.91 93 ALA A N 1
ATOM 702 C CA . ALA A 1 93 ? 28.717 -2.849 -15.722 1.00 63.91 93 ALA A CA 1
ATOM 703 C C . ALA A 1 93 ? 27.208 -2.953 -16.014 1.00 63.91 93 ALA A C 1
ATOM 705 O O . ALA A 1 93 ? 26.764 -2.435 -17.029 1.00 63.91 93 ALA A O 1
ATOM 706 N N . ASN A 1 94 ? 26.435 -3.626 -15.153 1.00 65.44 94 ASN A N 1
ATOM 707 C CA . ASN A 1 94 ? 24.994 -3.874 -15.317 1.00 65.44 94 ASN A CA 1
ATOM 708 C C . ASN A 1 94 ? 24.322 -4.004 -13.939 1.00 65.44 94 ASN A C 1
ATOM 710 O O . ASN A 1 94 ? 23.621 -4.979 -13.651 1.00 65.44 94 ASN A O 1
ATOM 714 N N . GLY A 1 95 ? 24.592 -3.051 -13.048 1.00 82.00 95 GLY A N 1
ATOM 715 C CA . GLY A 1 95 ? 24.125 -3.134 -11.663 1.00 82.00 95 GLY A CA 1
ATOM 716 C C . GLY A 1 95 ? 22.605 -3.027 -11.525 1.00 82.00 95 GLY A C 1
ATOM 717 O O . GLY A 1 95 ? 22.065 -3.495 -10.529 1.00 82.00 95 GLY A O 1
ATOM 718 N N . MET A 1 96 ? 21.910 -2.488 -12.536 1.00 90.19 96 MET A N 1
ATOM 719 C CA . MET A 1 96 ? 20.450 -2.504 -12.634 1.00 90.19 96 MET A CA 1
ATOM 720 C C . MET A 1 96 ? 19.970 -2.802 -14.054 1.00 90.19 96 MET A C 1
ATOM 722 O O . MET A 1 96 ? 20.515 -2.271 -15.023 1.00 90.19 96 MET A O 1
ATOM 726 N N . LYS A 1 97 ? 18.912 -3.607 -14.180 1.00 92.88 97 LYS A N 1
ATOM 727 C CA . LYS A 1 97 ? 18.288 -3.948 -15.463 1.00 92.88 97 LYS A CA 1
ATOM 728 C C . LYS A 1 97 ? 16.771 -4.058 -15.326 1.00 92.88 97 LYS A C 1
ATOM 730 O O . LYS A 1 97 ? 16.288 -4.854 -14.530 1.00 92.88 97 LYS A O 1
ATOM 735 N N . ILE A 1 98 ? 16.024 -3.319 -16.148 1.00 94.56 98 ILE A N 1
ATOM 736 C CA . ILE A 1 98 ? 14.574 -3.523 -16.285 1.00 94.56 98 ILE A CA 1
ATOM 737 C C . ILE A 1 98 ? 14.347 -4.887 -16.939 1.00 94.56 98 ILE A C 1
ATOM 739 O O . ILE A 1 98 ? 14.884 -5.159 -18.015 1.00 94.56 98 ILE A O 1
ATOM 743 N N . VAL A 1 99 ? 13.568 -5.741 -16.284 1.00 95.88 99 VAL A N 1
ATOM 744 C CA . VAL A 1 99 ? 13.235 -7.075 -16.796 1.00 95.88 99 VAL A CA 1
ATOM 745 C C . VAL A 1 99 ? 11.891 -7.058 -17.493 1.00 95.88 99 VAL A C 1
ATOM 747 O O . VAL A 1 99 ? 11.790 -7.516 -18.627 1.00 95.88 99 VAL A O 1
ATOM 750 N N . TRP A 1 100 ? 10.893 -6.457 -16.855 1.00 96.56 100 TRP A N 1
ATOM 751 C CA . TRP A 1 100 ? 9.591 -6.213 -17.452 1.00 96.56 100 TRP A CA 1
ATOM 752 C C . TRP A 1 100 ? 8.946 -4.978 -16.826 1.00 96.56 100 TRP A C 1
ATOM 754 O O . TRP A 1 100 ? 9.367 -4.486 -15.774 1.00 96.56 100 TRP A O 1
ATOM 764 N N . HIS A 1 101 ? 7.914 -4.465 -17.487 1.00 95.44 101 HIS A N 1
ATOM 765 C CA . HIS A 1 101 ? 7.039 -3.451 -16.923 1.00 95.44 101 HIS A CA 1
ATOM 766 C C . HIS A 1 101 ? 5.583 -3.731 -17.299 1.00 95.44 101 HIS A C 1
ATOM 768 O O . HIS A 1 101 ? 5.307 -4.299 -18.354 1.00 95.44 101 HIS A O 1
ATOM 774 N N . ALA A 1 102 ? 4.654 -3.287 -16.459 1.00 93.44 102 ALA A N 1
ATOM 775 C CA . ALA A 1 102 ? 3.220 -3.329 -16.723 1.00 93.44 102 ALA A CA 1
ATOM 776 C C . ALA A 1 102 ? 2.664 -1.902 -16.723 1.00 93.44 102 ALA A C 1
ATOM 778 O O . ALA A 1 102 ? 2.890 -1.150 -15.773 1.00 93.44 102 ALA A O 1
ATOM 779 N N . ASN A 1 103 ? 1.968 -1.531 -17.799 1.00 89.56 103 ASN A N 1
ATOM 780 C CA . ASN A 1 103 ? 1.246 -0.265 -17.890 1.00 89.56 103 ASN A CA 1
ATOM 781 C C . ASN A 1 103 ? -0.166 -0.456 -17.348 1.00 89.56 103 ASN A C 1
ATOM 783 O O . ASN A 1 103 ? -0.841 -1.417 -17.707 1.00 89.56 103 ASN A O 1
ATOM 787 N N . PHE A 1 104 ? -0.621 0.492 -16.541 1.00 85.50 104 PHE A N 1
ATOM 788 C CA . PHE A 1 104 ? -2.009 0.589 -16.114 1.00 85.50 104 PHE A CA 1
ATOM 789 C C . PHE A 1 104 ? -2.587 1.759 -16.891 1.00 85.50 104 PHE A C 1
ATOM 791 O O . PHE A 1 104 ? -2.493 2.916 -16.481 1.00 85.50 104 PHE A O 1
ATOM 798 N N . GLU A 1 105 ? -3.018 1.456 -18.114 1.00 67.88 105 GLU A N 1
ATOM 799 C CA . GLU A 1 105 ? -3.482 2.467 -19.053 1.00 67.88 105 GLU A CA 1
ATOM 800 C C . GLU A 1 105 ? -4.676 3.236 -18.473 1.00 67.88 105 GLU A C 1
ATOM 802 O O . GLU A 1 105 ? -5.531 2.679 -17.776 1.00 67.88 105 GLU A O 1
ATOM 807 N N . ASN A 1 106 ? -4.762 4.525 -18.814 1.00 58.25 106 ASN A N 1
ATOM 808 C CA . ASN A 1 106 ? -6.024 5.255 -18.791 1.00 58.25 106 ASN A CA 1
ATOM 809 C C . ASN A 1 106 ? -6.949 4.608 -19.840 1.00 58.25 106 ASN A C 1
ATOM 811 O O . ASN A 1 106 ? -7.068 5.109 -20.953 1.00 58.25 106 ASN A O 1
ATOM 815 N N . GLU A 1 107 ? -7.585 3.480 -19.511 1.00 44.22 107 GLU A N 1
ATOM 816 C CA . GLU A 1 107 ? -8.523 2.745 -20.383 1.00 44.22 107 GLU A CA 1
ATOM 817 C C . GLU A 1 107 ? -9.851 3.494 -20.617 1.00 44.22 107 GLU A C 1
ATOM 819 O O . GLU A 1 107 ? -10.914 2.894 -20.761 1.00 44.22 107 GLU A O 1
ATOM 824 N N . LEU A 1 108 ? -9.822 4.824 -20.640 1.00 44.59 108 LEU A N 1
ATOM 825 C CA . LEU A 1 108 ? -10.901 5.648 -21.151 1.00 44.59 108 LEU A CA 1
ATOM 826 C C . LEU A 1 108 ? -10.275 6.766 -21.988 1.00 44.59 108 LEU A C 1
ATOM 828 O O . LEU A 1 108 ? -9.442 7.511 -21.468 1.00 44.59 108 LEU A O 1
ATOM 832 N N . PRO A 1 109 ? -10.673 6.940 -23.262 1.00 43.75 109 PRO A N 1
ATOM 833 C CA . PRO A 1 109 ? -10.338 8.162 -23.971 1.00 43.75 109 PRO A CA 1
ATOM 834 C C . PRO A 1 109 ? -10.920 9.329 -23.169 1.00 43.75 109 PRO A C 1
ATOM 836 O O . PRO A 1 109 ? -12.127 9.342 -22.897 1.00 43.75 109 PRO A O 1
ATOM 839 N N . TYR A 1 110 ? -10.079 10.303 -22.798 1.00 50.81 110 TYR A N 1
ATOM 840 C CA . TYR A 1 110 ? -10.489 11.581 -22.206 1.00 50.81 110 TYR A CA 1
ATOM 841 C C . TYR A 1 110 ? -11.293 12.380 -23.238 1.00 50.81 110 TYR A C 1
ATOM 843 O O . TYR A 1 110 ? -10.862 13.398 -23.764 1.00 50.81 110 TYR A O 1
ATOM 851 N N . SER A 1 111 ? -12.484 11.901 -23.571 1.00 44.62 111 SER A N 1
ATOM 852 C CA . SER A 1 111 ? -13.313 12.457 -24.636 1.00 44.62 111 SER A CA 1
ATOM 853 C C . SER A 1 111 ? -13.981 13.770 -24.225 1.00 44.62 111 SER A C 1
ATOM 855 O O . SER A 1 111 ? -14.483 14.475 -25.089 1.00 44.62 111 SER A O 1
ATOM 857 N N . ASN A 1 112 ? -13.966 14.129 -22.933 1.00 43.53 112 ASN A N 1
ATOM 858 C CA . ASN A 1 112 ? -14.723 15.272 -22.412 1.00 43.53 112 ASN A CA 1
ATOM 859 C C . ASN A 1 112 ? -14.008 16.110 -21.337 1.00 43.53 112 ASN A C 1
ATOM 861 O O . ASN A 1 112 ? -14.664 16.897 -20.650 1.00 43.53 112 ASN A O 1
ATOM 865 N N . VAL A 1 113 ? -12.682 16.006 -21.175 1.00 48.59 113 VAL A N 1
ATOM 866 C CA . VAL A 1 113 ? -11.967 17.025 -20.386 1.00 48.59 113 VAL A CA 1
ATOM 867 C C . VAL A 1 113 ? -11.867 18.260 -21.266 1.00 48.59 113 VAL A C 1
ATOM 869 O O . VAL A 1 113 ? -10.963 18.380 -22.085 1.00 48.59 113 VAL A O 1
ATOM 872 N N . LEU A 1 114 ? -12.856 19.144 -21.129 1.00 44.12 114 LEU A N 1
ATOM 873 C CA . LEU A 1 114 ? -12.868 20.501 -21.665 1.00 44.12 114 LEU A CA 1
ATOM 874 C C . LEU A 1 114 ? -11.504 21.151 -21.431 1.00 44.12 114 LEU A C 1
ATOM 876 O O . LEU A 1 114 ? -11.272 21.668 -20.345 1.00 44.12 114 LEU A O 1
ATOM 880 N N . SER A 1 115 ? -10.620 21.094 -22.432 1.00 43.00 115 SER A N 1
ATOM 881 C CA . SER A 1 115 ? -9.582 22.082 -22.742 1.00 43.00 115 SER A CA 1
ATOM 882 C C . SER A 1 115 ? -8.932 22.773 -21.533 1.00 43.00 115 SER A C 1
ATOM 884 O O . SER A 1 115 ? -8.700 23.980 -21.545 1.00 43.00 115 SER A O 1
ATOM 886 N N . ALA A 1 116 ? -8.615 22.025 -20.478 1.00 46.91 116 ALA A N 1
ATOM 887 C CA . ALA A 1 116 ? -7.677 22.475 -19.477 1.00 46.91 116 ALA A CA 1
ATOM 888 C C . ALA A 1 116 ? -6.320 22.178 -20.098 1.00 46.91 116 ALA A C 1
ATOM 890 O O . ALA A 1 116 ? -5.883 21.033 -20.121 1.00 46.91 116 ALA A O 1
ATOM 891 N N . SER A 1 117 ? -5.678 23.188 -20.683 1.00 50.31 117 SER A N 1
ATOM 892 C CA . SER A 1 117 ? -4.273 23.079 -21.067 1.00 50.31 117 SER A CA 1
ATOM 893 C C . SER A 1 117 ? -3.470 22.849 -19.785 1.00 50.31 117 SER A C 1
ATOM 895 O O . SER A 1 117 ? -3.123 23.804 -19.083 1.00 50.31 117 SER A O 1
ATOM 897 N N . LEU A 1 118 ? -3.258 21.587 -19.419 1.00 54.69 118 LEU A N 1
ATOM 898 C CA . LEU A 1 118 ? -2.518 21.199 -18.228 1.00 54.69 118 LEU A CA 1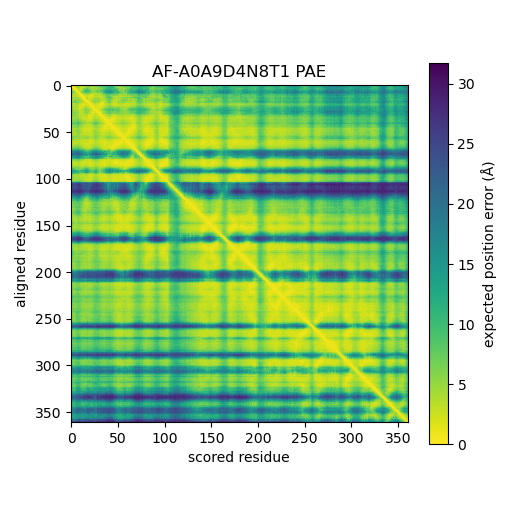
ATOM 899 C C . LEU A 1 118 ? -1.029 21.411 -18.501 1.00 54.69 118 LEU A C 1
ATOM 901 O O . LEU A 1 118 ? -0.296 20.475 -18.778 1.00 54.69 118 LEU A O 1
ATOM 905 N N . ARG A 1 119 ? -0.572 22.664 -18.422 1.00 60.88 119 ARG A N 1
ATOM 906 C CA . ARG A 1 119 ? 0.833 23.033 -18.631 1.00 60.88 119 ARG A CA 1
ATOM 907 C C . ARG A 1 119 ? 1.684 22.594 -17.439 1.00 60.88 119 ARG A C 1
ATOM 909 O O . ARG A 1 119 ? 1.956 23.389 -16.539 1.00 60.88 119 ARG A O 1
ATOM 916 N N . PHE A 1 120 ? 2.077 21.328 -17.424 1.00 63.12 120 PHE A N 1
ATOM 917 C CA . PHE A 1 120 ? 3.053 20.807 -16.476 1.00 63.12 120 PHE A CA 1
ATOM 918 C C . PHE A 1 120 ? 4.264 20.280 -17.235 1.00 63.12 120 PHE A C 1
ATOM 920 O O . PHE A 1 120 ? 4.113 19.460 -18.132 1.00 63.12 120 PHE A O 1
ATOM 927 N N . GLY A 1 121 ? 5.446 20.755 -16.853 1.00 65.19 121 GLY A N 1
ATOM 928 C CA . GLY A 1 121 ? 6.713 20.105 -17.164 1.00 65.19 121 GLY A CA 1
ATOM 929 C C . GLY A 1 121 ? 7.138 19.225 -15.991 1.00 65.19 121 GLY A C 1
ATOM 930 O O . GLY A 1 121 ? 6.544 19.283 -14.907 1.00 65.19 121 GLY A O 1
ATOM 931 N N . SER A 1 122 ? 8.195 18.445 -16.190 1.00 68.25 122 SER A N 1
ATOM 932 C CA . SER A 1 122 ? 8.655 17.424 -15.238 1.00 68.25 122 SER A CA 1
ATOM 933 C C . SER A 1 122 ? 8.793 17.946 -13.801 1.00 68.25 122 SER A C 1
ATOM 935 O O . SER A 1 122 ? 8.261 17.347 -12.868 1.00 68.25 122 SER A O 1
ATOM 937 N N . GLU A 1 123 ? 9.414 19.111 -13.600 1.00 75.25 123 GLU A N 1
ATOM 938 C CA . GLU A 1 123 ? 9.627 19.683 -12.264 1.00 75.25 123 GLU A CA 1
ATOM 939 C C . GLU A 1 123 ? 8.352 20.185 -11.572 1.00 75.25 123 GLU A C 1
ATOM 941 O O . GLU A 1 123 ? 8.221 20.085 -10.345 1.00 75.25 123 GLU A O 1
ATOM 946 N N . SER A 1 124 ? 7.425 20.797 -12.317 1.00 77.19 124 SER A N 1
ATOM 947 C CA . SER A 1 1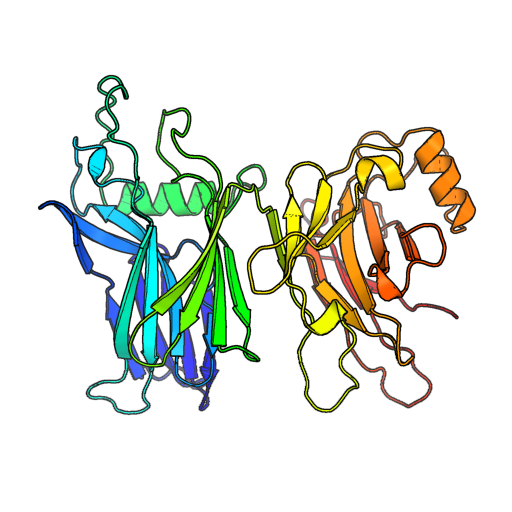24 ? 6.171 21.294 -11.740 1.00 77.19 124 SER A CA 1
ATOM 948 C C . SER A 1 124 ? 5.227 20.134 -11.436 1.00 77.19 124 SER A C 1
ATOM 950 O O . SER A 1 124 ? 4.580 20.138 -10.385 1.00 77.19 124 SER A O 1
ATOM 952 N N . TYR A 1 125 ? 5.229 19.103 -12.286 1.00 77.00 125 TYR A N 1
ATOM 953 C CA . TYR A 1 125 ? 4.512 17.861 -12.040 1.00 77.00 125 TYR A CA 1
ATOM 954 C C . TYR A 1 125 ? 5.070 17.115 -10.828 1.00 77.00 125 TYR A C 1
ATOM 956 O O . TYR A 1 125 ? 4.316 16.794 -9.915 1.00 77.00 125 TYR A O 1
ATOM 964 N N . ALA A 1 126 ? 6.390 16.928 -10.749 1.00 78.31 126 ALA A N 1
ATOM 965 C CA . ALA A 1 126 ? 7.047 16.241 -9.639 1.00 78.31 126 ALA A CA 1
ATOM 966 C C . ALA A 1 126 ? 6.768 16.906 -8.283 1.00 78.31 126 ALA A C 1
ATOM 968 O O . ALA A 1 126 ? 6.474 16.231 -7.291 1.00 78.31 126 ALA A O 1
ATOM 969 N N . ARG A 1 127 ? 6.817 18.245 -8.228 1.00 82.62 127 ARG A N 1
ATOM 970 C CA . ARG A 1 127 ? 6.464 19.008 -7.020 1.00 82.62 127 ARG A CA 1
ATOM 971 C C . ARG A 1 127 ? 5.006 18.810 -6.633 1.00 82.62 127 ARG A C 1
ATOM 973 O O . ARG A 1 127 ? 4.722 18.586 -5.456 1.00 82.62 127 ARG A O 1
ATOM 980 N N . ARG A 1 128 ? 4.098 18.853 -7.610 1.00 82.38 128 ARG A N 1
ATOM 981 C CA . ARG A 1 128 ? 2.674 18.613 -7.380 1.00 82.38 128 ARG A CA 1
ATOM 982 C C . ARG A 1 128 ? 2.431 17.192 -6.882 1.00 82.38 128 ARG A C 1
ATOM 984 O O . ARG A 1 128 ? 1.842 17.044 -5.818 1.00 82.38 128 ARG A O 1
ATOM 991 N N . LEU A 1 129 ? 2.946 16.183 -7.575 1.00 79.38 129 LEU A N 1
ATOM 992 C CA . LEU A 1 129 ? 2.848 14.777 -7.191 1.00 79.38 129 LEU A CA 1
ATOM 993 C C . LEU A 1 129 ? 3.354 14.569 -5.760 1.00 79.38 129 LEU A C 1
ATOM 995 O O . LEU A 1 129 ? 2.646 14.026 -4.920 1.00 79.38 129 LEU A O 1
ATOM 999 N N . THR A 1 130 ? 4.525 15.123 -5.434 1.00 81.75 130 THR A N 1
ATOM 1000 C CA . THR A 1 130 ? 5.072 15.085 -4.070 1.00 81.75 130 THR A CA 1
ATOM 1001 C C . THR A 1 130 ? 4.137 15.750 -3.054 1.00 81.75 130 THR A C 1
ATOM 1003 O O . THR A 1 130 ? 3.986 15.245 -1.945 1.00 81.75 130 THR A O 1
ATOM 1006 N N . SER A 1 131 ? 3.513 16.882 -3.397 1.00 82.75 131 SER A N 1
ATOM 1007 C CA . SER A 1 131 ? 2.566 17.567 -2.509 1.00 82.75 131 SER A CA 1
ATOM 1008 C C . SER A 1 131 ? 1.273 16.773 -2.305 1.00 82.75 131 SER A C 1
ATOM 1010 O O . SER A 1 131 ? 0.830 16.624 -1.171 1.00 82.75 131 SER A O 1
ATOM 1012 N N . THR A 1 132 ? 0.718 16.185 -3.366 1.00 82.19 132 THR A N 1
ATOM 1013 C CA . THR A 1 132 ? -0.516 15.397 -3.310 1.00 82.19 132 THR A CA 1
ATOM 1014 C C . THR A 1 132 ? -0.294 14.083 -2.565 1.00 82.19 132 THR A C 1
ATOM 1016 O O . THR A 1 132 ? -1.091 13.722 -1.708 1.00 82.19 132 THR A O 1
ATOM 1019 N N . LEU A 1 133 ? 0.846 13.416 -2.769 1.00 82.44 133 LEU A N 1
ATOM 1020 C CA . LEU A 1 133 ? 1.227 12.223 -2.003 1.00 82.44 133 LEU A CA 1
ATOM 1021 C C . LEU A 1 133 ? 1.485 12.515 -0.513 1.00 82.44 133 LEU A C 1
ATOM 1023 O O . LEU A 1 133 ? 1.527 11.587 0.298 1.00 82.44 133 LEU A O 1
ATOM 1027 N N . ARG A 1 134 ? 1.660 13.780 -0.115 1.00 80.94 134 ARG A N 1
ATOM 1028 C CA . ARG A 1 134 ? 1.750 14.188 1.298 1.00 80.94 134 ARG A CA 1
ATOM 1029 C C . ARG A 1 134 ? 0.393 14.514 1.912 1.00 80.94 134 ARG A C 1
ATOM 1031 O O . ARG A 1 134 ? 0.290 14.475 3.134 1.00 80.94 134 ARG A O 1
ATOM 1038 N N . ASP A 1 135 ? -0.625 14.779 1.102 1.00 79.31 135 ASP A N 1
ATOM 1039 C CA . ASP A 1 135 ? -1.975 15.047 1.581 1.00 79.31 135 ASP A CA 1
ATOM 1040 C C . ASP A 1 135 ? -2.572 13.771 2.215 1.00 79.31 135 ASP A C 1
ATOM 1042 O O . ASP A 1 135 ? -2.578 12.714 1.577 1.00 79.31 135 ASP A O 1
ATOM 1046 N N . PRO A 1 136 ? -3.006 13.803 3.487 1.00 73.12 136 PRO A N 1
ATOM 1047 C CA . PRO A 1 136 ? -3.634 12.654 4.137 1.00 73.12 136 PRO A CA 1
ATOM 1048 C C . PRO A 1 136 ? -5.067 12.385 3.654 1.00 73.12 136 PRO A C 1
ATOM 1050 O O . PRO A 1 136 ? -5.572 11.292 3.886 1.00 73.12 136 PRO A O 1
ATOM 1053 N N . SER A 1 137 ? -5.725 13.352 3.005 1.00 77.94 137 SER A N 1
ATOM 1054 C CA . SER A 1 137 ? -7.093 13.204 2.487 1.00 77.94 137 SER A CA 1
ATOM 1055 C C . SER A 1 137 ? -7.161 12.476 1.145 1.00 77.94 137 SER A C 1
ATOM 1057 O O . SER A 1 137 ? -8.241 12.083 0.705 1.00 77.94 137 SER A O 1
ATOM 1059 N N . VAL A 1 138 ? -6.013 12.290 0.493 1.00 82.56 138 VAL A N 1
ATOM 1060 C CA . VAL A 1 138 ? -5.928 11.682 -0.830 1.00 82.56 138 VAL A CA 1
ATOM 1061 C C . VAL A 1 138 ? -5.539 10.215 -0.701 1.00 82.56 138 VAL A C 1
ATOM 1063 O O . VAL A 1 138 ? -4.570 9.874 -0.018 1.00 82.56 138 VAL A O 1
ATOM 1066 N N . LEU A 1 139 ? -6.287 9.346 -1.385 1.00 85.00 139 LEU A N 1
ATOM 1067 C CA . LEU A 1 139 ? -5.940 7.936 -1.516 1.00 85.00 139 LEU A CA 1
ATOM 1068 C C . LEU A 1 139 ? -4.634 7.812 -2.306 1.00 85.00 139 LEU A C 1
ATOM 1070 O O . LEU A 1 139 ? -4.464 8.457 -3.341 1.00 85.00 139 LEU A O 1
ATOM 1074 N N . LYS A 1 140 ? -3.689 7.017 -1.803 1.00 88.12 140 LYS A N 1
ATOM 1075 C CA . LYS A 1 140 ? -2.335 6.936 -2.365 1.00 88.12 140 LYS A CA 1
ATOM 1076 C C . LYS A 1 140 ? -2.137 5.598 -3.058 1.00 88.12 140 LYS A C 1
ATOM 1078 O O . LYS A 1 140 ? -2.591 4.586 -2.520 1.00 88.12 140 LYS A O 1
ATOM 1083 N N . PRO A 1 141 ? -1.410 5.568 -4.186 1.00 91.75 141 PRO A N 1
ATOM 1084 C CA . PRO A 1 141 ? -0.969 4.311 -4.752 1.00 91.75 141 PRO A CA 1
ATOM 1085 C C . PRO A 1 141 ? -0.157 3.522 -3.725 1.00 91.75 141 PRO A C 1
ATOM 1087 O O . PRO A 1 141 ? 0.651 4.089 -2.980 1.00 91.75 141 PRO A O 1
ATOM 1090 N N . SER A 1 142 ? -0.366 2.213 -3.671 1.00 93.31 142 SER A N 1
ATOM 1091 C CA . SER A 1 142 ? 0.405 1.341 -2.789 1.00 93.31 142 SER A CA 1
ATOM 1092 C C . SER A 1 142 ? 0.713 0.008 -3.446 1.00 93.31 142 SER A C 1
ATOM 1094 O O . SER A 1 142 ? 0.006 -0.452 -4.342 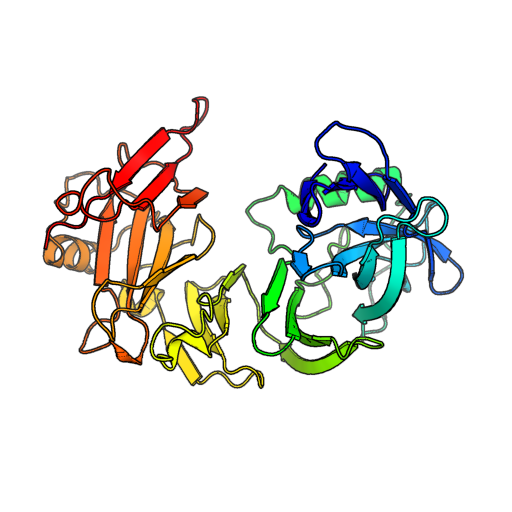1.00 93.31 142 SER A O 1
ATOM 1096 N N . ILE A 1 143 ? 1.819 -0.580 -3.005 1.00 95.31 143 ILE A N 1
ATOM 1097 C CA . ILE A 1 143 ? 2.374 -1.822 -3.521 1.00 95.31 143 ILE A CA 1
ATOM 1098 C C . ILE A 1 143 ? 2.701 -2.741 -2.344 1.00 95.31 143 ILE A C 1
ATOM 1100 O O . ILE A 1 143 ? 3.182 -2.281 -1.305 1.00 95.31 143 ILE A O 1
ATOM 1104 N N . LEU A 1 144 ? 2.420 -4.030 -2.507 1.00 94.81 144 LEU A N 1
ATOM 1105 C CA . LEU A 1 144 ? 2.732 -5.084 -1.547 1.00 94.81 144 LEU A CA 1
ATOM 1106 C C . LEU A 1 144 ? 3.286 -6.297 -2.300 1.00 94.81 144 LEU A C 1
ATOM 1108 O O . LEU A 1 144 ? 2.789 -6.633 -3.372 1.00 94.81 144 LEU A O 1
ATOM 1112 N N . TRP A 1 145 ? 4.309 -6.944 -1.743 1.00 93.00 145 TRP A N 1
ATOM 1113 C CA . TRP A 1 145 ? 4.898 -8.164 -2.293 1.00 93.00 145 TRP A CA 1
ATOM 1114 C C . TRP A 1 145 ? 4.504 -9.384 -1.460 1.00 93.00 145 TRP A C 1
ATOM 1116 O O . TRP A 1 145 ? 4.678 -9.386 -0.242 1.00 93.00 145 TRP A O 1
ATOM 1126 N N . ASP A 1 146 ? 4.030 -10.423 -2.138 1.00 91.38 146 ASP A N 1
ATOM 1127 C CA . ASP A 1 146 ? 3.774 -11.753 -1.600 1.00 91.38 146 ASP A CA 1
ATOM 1128 C C . ASP A 1 146 ? 4.876 -12.708 -2.051 1.00 91.38 146 ASP A C 1
ATOM 1130 O O . ASP A 1 146 ? 4.910 -13.159 -3.199 1.00 91.38 146 ASP A O 1
ATOM 1134 N N . ALA A 1 147 ? 5.782 -13.027 -1.129 1.00 86.94 147 ALA A N 1
ATOM 1135 C CA . ALA A 1 147 ? 6.887 -13.935 -1.397 1.00 86.94 147 ALA A CA 1
ATOM 1136 C C . ALA A 1 147 ? 6.448 -15.397 -1.572 1.00 86.94 147 ALA A C 1
ATOM 1138 O O . ALA A 1 147 ? 7.189 -16.166 -2.179 1.00 86.94 147 ALA A O 1
ATOM 1139 N N . ALA A 1 148 ? 5.279 -15.793 -1.057 1.00 84.81 148 ALA A N 1
ATOM 1140 C CA . ALA A 1 148 ? 4.836 -17.185 -1.083 1.00 84.81 148 ALA A CA 1
ATOM 1141 C C . ALA A 1 148 ? 4.357 -17.616 -2.475 1.00 84.81 148 ALA A C 1
ATOM 1143 O O . ALA A 1 148 ? 4.521 -18.774 -2.853 1.00 84.81 148 ALA A O 1
ATOM 1144 N N . VAL A 1 149 ? 3.771 -16.692 -3.241 1.00 87.88 149 VAL A N 1
ATOM 1145 C CA . VAL A 1 149 ? 3.288 -16.948 -4.615 1.00 87.88 149 VAL A CA 1
ATOM 1146 C C . VAL A 1 149 ? 3.889 -16.006 -5.655 1.00 87.88 149 VAL A C 1
ATOM 1148 O O . VAL A 1 149 ? 3.381 -15.905 -6.773 1.00 87.88 149 VAL A O 1
ATOM 1151 N N . GLU A 1 150 ? 4.960 -15.310 -5.278 1.00 92.31 150 GLU A N 1
ATOM 1152 C CA . GLU A 1 150 ? 5.707 -14.377 -6.124 1.00 92.31 150 GLU A CA 1
ATOM 1153 C C . GLU A 1 150 ? 4.797 -13.335 -6.805 1.00 92.31 150 GLU A C 1
ATOM 1155 O O . GLU A 1 150 ? 4.894 -13.070 -8.001 1.00 92.31 150 GLU A O 1
ATOM 1160 N N . THR A 1 151 ? 3.862 -12.760 -6.041 1.00 94.25 151 THR A N 1
ATOM 1161 C CA . THR A 1 151 ? 2.814 -11.864 -6.558 1.00 94.25 151 THR A CA 1
ATOM 1162 C C . THR A 1 151 ? 2.931 -10.455 -5.984 1.00 94.25 151 THR A C 1
ATOM 1164 O O . THR A 1 151 ? 3.126 -10.258 -4.788 1.00 94.25 151 THR A O 1
ATOM 1167 N N . ILE A 1 152 ? 2.785 -9.454 -6.847 1.00 96.31 152 ILE A N 1
ATOM 1168 C CA . ILE A 1 152 ? 2.705 -8.038 -6.509 1.00 96.31 152 ILE A CA 1
ATOM 1169 C C . ILE A 1 152 ? 1.230 -7.640 -6.456 1.00 96.31 152 ILE A C 1
ATOM 1171 O O . ILE A 1 152 ? 0.525 -7.758 -7.458 1.00 96.31 152 ILE A O 1
ATOM 1175 N N . TYR A 1 153 ? 0.785 -7.095 -5.328 1.00 96.69 153 TYR A N 1
ATOM 1176 C CA . TYR A 1 153 ? -0.508 -6.424 -5.222 1.00 96.69 153 TYR A CA 1
ATOM 1177 C C . TYR A 1 153 ? -0.338 -4.918 -5.384 1.00 96.69 153 TYR A C 1
ATOM 1179 O O . TYR A 1 153 ? 0.564 -4.320 -4.791 1.00 96.69 153 TYR A O 1
ATOM 1187 N N . LEU A 1 154 ? -1.211 -4.302 -6.178 1.00 95.81 154 LEU A N 1
ATOM 1188 C CA . LEU A 1 154 ? -1.173 -2.878 -6.499 1.00 95.81 154 LEU A CA 1
ATOM 1189 C C . LEU A 1 154 ? -2.542 -2.258 -6.272 1.00 95.81 154 LEU A C 1
ATOM 1191 O O . LEU A 1 154 ? -3.493 -2.587 -6.976 1.00 95.81 154 LEU A O 1
ATOM 1195 N N . ALA A 1 155 ? -2.626 -1.321 -5.339 1.00 94.81 155 ALA A N 1
ATOM 1196 C CA . ALA A 1 155 ? -3.785 -0.457 -5.195 1.00 94.81 155 ALA A CA 1
ATOM 1197 C C . ALA A 1 155 ? -3.513 0.850 -5.935 1.00 94.81 155 ALA A C 1
ATOM 1199 O O . ALA A 1 155 ? -2.621 1.609 -5.546 1.00 94.81 155 ALA A O 1
ATOM 1200 N N . LEU A 1 156 ? -4.273 1.093 -6.998 1.00 91.50 156 LEU A N 1
ATOM 1201 C CA . LEU A 1 156 ? -4.155 2.259 -7.859 1.00 91.50 156 LEU A CA 1
ATOM 1202 C C . LEU A 1 156 ? -5.419 3.115 -7.723 1.00 91.50 156 LEU A C 1
ATOM 1204 O O . LEU A 1 156 ? -6.459 2.762 -8.292 1.00 91.50 156 LEU A O 1
ATOM 1208 N N . PRO A 1 157 ? -5.365 4.232 -6.975 1.00 87.06 157 PRO A N 1
ATOM 1209 C CA . PRO A 1 157 ? -6.367 5.271 -7.132 1.00 87.06 157 PRO A CA 1
ATOM 1210 C C . PRO A 1 157 ? -6.263 5.870 -8.540 1.00 87.06 157 PRO A C 1
ATOM 1212 O O . PRO A 1 157 ? -5.213 5.746 -9.184 1.00 87.06 157 PRO A O 1
ATOM 1215 N N . PRO A 1 158 ? -7.307 6.559 -9.024 1.00 78.31 158 PRO A N 1
ATOM 1216 C CA . PRO A 1 158 ? -7.239 7.219 -10.311 1.00 78.31 158 PRO A CA 1
ATOM 1217 C C . PRO A 1 158 ? -6.045 8.180 -10.359 1.00 78.31 158 PRO A C 1
ATOM 1219 O O . PRO A 1 158 ? -5.693 8.771 -9.327 1.00 78.31 158 PRO A O 1
ATOM 1222 N N . PRO A 1 159 ? -5.428 8.366 -11.537 1.00 72.25 159 PRO A N 1
ATOM 1223 C CA . PRO A 1 159 ? -4.229 9.177 -11.648 1.00 72.25 159 PRO A CA 1
ATOM 1224 C C . PRO A 1 159 ? -4.453 10.574 -11.112 1.00 72.25 159 PRO A C 1
ATOM 1226 O O . PRO A 1 159 ? -5.506 11.164 -11.330 1.00 72.25 159 PRO A O 1
ATOM 1229 N N . MET A 1 160 ? -3.462 11.135 -10.432 1.00 70.00 160 MET A N 1
ATOM 1230 C CA . MET A 1 160 ? -3.616 12.420 -9.766 1.00 70.00 160 MET A CA 1
ATOM 1231 C C . MET A 1 160 ? -3.627 13.559 -10.793 1.00 70.00 160 MET A C 1
ATOM 1233 O O . MET A 1 160 ? -2.681 14.335 -10.842 1.00 70.00 160 MET A O 1
ATOM 1237 N N . LEU A 1 161 ? -4.673 13.732 -11.605 1.00 68.62 161 LEU A N 1
ATOM 1238 C CA . LEU A 1 161 ? -4.729 14.788 -12.619 1.00 68.62 161 LEU A CA 1
ATOM 1239 C C . LEU A 1 161 ? -5.156 16.152 -12.043 1.00 68.62 161 LEU A C 1
ATOM 1241 O O . LEU A 1 161 ? -5.953 16.224 -11.105 1.00 68.62 161 LEU A O 1
ATOM 1245 N N . PRO A 1 162 ? -4.614 17.273 -12.549 1.00 59.62 162 PRO A N 1
ATOM 1246 C CA . PRO A 1 162 ? -5.017 18.609 -12.120 1.00 59.62 162 PRO A CA 1
ATOM 1247 C C . PRO A 1 162 ? -6.398 19.002 -12.675 1.00 59.62 162 PRO A C 1
ATOM 1249 O O . PRO A 1 162 ? -6.713 18.765 -13.838 1.00 59.62 162 PRO A O 1
ATOM 1252 N N . GLY A 1 163 ? -7.222 19.647 -11.842 1.00 54.00 163 GLY A N 1
ATOM 1253 C CA . GLY A 1 163 ? -8.442 20.348 -12.270 1.00 54.00 163 GLY A CA 1
ATOM 1254 C C . GLY A 1 163 ? -9.607 19.484 -12.771 1.00 54.00 163 GLY A C 1
ATOM 1255 O O . GLY A 1 163 ? -10.610 20.039 -13.210 1.00 54.00 163 GLY A O 1
ATOM 1256 N N . SER A 1 164 ? -9.518 18.156 -12.707 1.00 50.72 164 SER A N 1
ATOM 1257 C CA . SER A 1 164 ? -10.535 17.242 -13.237 1.00 50.72 164 SER A CA 1
ATOM 1258 C C . SER A 1 164 ? -11.102 16.332 -12.146 1.00 50.72 164 SER A C 1
ATOM 1260 O O . SER A 1 164 ? -10.393 15.867 -11.255 1.00 50.72 164 SER A O 1
ATOM 1262 N N . ARG A 1 165 ? -12.417 16.081 -12.217 1.00 48.69 165 ARG A N 1
ATOM 1263 C CA . ARG A 1 165 ? -13.036 14.937 -11.539 1.00 48.69 165 ARG A CA 1
ATOM 1264 C C . ARG A 1 165 ? -12.500 13.692 -12.233 1.00 48.69 165 ARG A C 1
ATOM 1266 O O . ARG A 1 165 ? -12.722 13.524 -13.429 1.00 48.69 165 ARG A O 1
ATOM 1273 N N . LEU A 1 166 ? -11.753 12.895 -11.487 1.00 52.44 166 LEU A N 1
ATOM 1274 C CA . LEU A 1 166 ? -11.063 11.700 -11.947 1.00 52.44 166 LEU A CA 1
ATOM 1275 C C . LEU A 1 166 ? -12.031 10.780 -12.712 1.00 52.44 166 LEU A C 1
ATOM 1277 O O . LEU A 1 166 ? -12.985 10.264 -12.133 1.00 52.44 166 LEU A O 1
ATOM 1281 N N . GLN A 1 167 ? -11.822 10.620 -14.024 1.00 50.56 167 GLN A N 1
ATOM 1282 C CA . GLN A 1 167 ? -12.510 9.604 -14.821 1.00 50.56 167 GLN A CA 1
ATOM 1283 C C . GLN A 1 167 ? -11.676 8.327 -14.761 1.00 50.56 167 GLN A C 1
ATOM 1285 O O . GLN A 1 167 ? -10.717 8.146 -15.498 1.00 50.56 167 GLN A O 1
ATOM 1290 N N . GLY A 1 168 ? -12.023 7.478 -13.805 1.00 59.91 168 GLY A N 1
ATOM 1291 C CA . GLY A 1 168 ? -11.358 6.221 -13.496 1.00 59.91 168 GLY A CA 1
ATOM 1292 C C . GLY A 1 168 ? -11.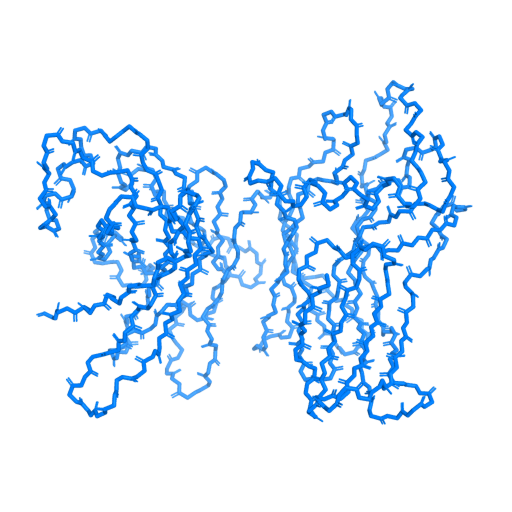827 5.792 -12.113 1.00 59.91 168 GLY A C 1
ATOM 1293 O O . GLY A 1 168 ? -11.971 6.636 -11.233 1.00 59.91 168 GLY A O 1
ATOM 1294 N N . GLY A 1 169 ? -12.170 4.520 -11.934 1.00 74.38 169 GLY A N 1
ATOM 1295 C CA . GLY A 1 169 ? -12.427 3.974 -10.600 1.00 74.38 169 GLY A CA 1
ATOM 1296 C C . GLY A 1 169 ? -11.115 3.577 -9.935 1.00 74.38 169 GLY A C 1
ATOM 1297 O O . GLY A 1 169 ? -10.155 3.269 -10.640 1.00 74.38 169 GLY A O 1
ATOM 1298 N N . ASP A 1 170 ? -11.086 3.541 -8.604 1.00 87.38 170 ASP A N 1
ATOM 1299 C CA . ASP A 1 170 ? -9.997 2.883 -7.882 1.00 87.38 170 ASP A CA 1
ATOM 1300 C C . ASP A 1 170 ? -9.911 1.409 -8.309 1.00 87.38 170 ASP A C 1
ATOM 1302 O O . ASP A 1 170 ? -10.936 0.736 -8.496 1.00 87.38 170 ASP A O 1
ATOM 1306 N N . ARG A 1 171 ? -8.691 0.905 -8.486 1.00 90.50 171 ARG A N 1
ATOM 1307 C CA . ARG A 1 171 ? -8.442 -0.466 -8.931 1.00 90.50 171 ARG A CA 1
ATOM 1308 C C . ARG A 1 171 ? -7.439 -1.161 -8.020 1.00 90.50 171 ARG A C 1
ATOM 1310 O O . ARG A 1 171 ? -6.471 -0.562 -7.559 1.00 90.50 171 ARG A O 1
ATOM 1317 N N . LEU A 1 172 ? -7.653 -2.454 -7.820 1.00 94.62 172 LEU A N 1
ATOM 1318 C CA . LEU A 1 172 ? -6.710 -3.373 -7.200 1.00 94.62 172 LEU A CA 1
ATOM 1319 C C . LEU A 1 172 ? -6.280 -4.399 -8.244 1.00 94.62 172 LEU A C 1
ATOM 1321 O O . LEU A 1 172 ? -7.128 -5.040 -8.867 1.00 94.62 172 LEU A O 1
ATOM 1325 N N . PHE A 1 173 ? -4.976 -4.561 -8.410 1.00 95.50 173 PHE A N 1
ATOM 1326 C CA . PHE A 1 173 ? -4.382 -5.543 -9.308 1.00 95.50 173 PHE A CA 1
ATOM 1327 C C . PHE A 1 173 ? -3.544 -6.537 -8.520 1.00 95.50 173 PHE A C 1
ATOM 1329 O O . PHE A 1 173 ? -2.945 -6.185 -7.502 1.00 95.50 173 PHE A O 1
ATOM 1336 N N . ALA A 1 174 ? -3.452 -7.752 -9.046 1.00 96.56 174 ALA A N 1
ATOM 1337 C CA . ALA A 1 174 ? -2.440 -8.720 -8.663 1.00 96.56 174 ALA A CA 1
ATOM 1338 C C . ALA A 1 174 ? -1.675 -9.163 -9.905 1.00 96.56 174 ALA A C 1
ATOM 1340 O O . ALA A 1 174 ? -2.282 -9.593 -10.885 1.00 96.56 174 ALA A O 1
ATOM 1341 N N . ILE A 1 175 ? -0.351 -9.059 -9.860 1.00 96.88 175 ILE A N 1
ATOM 1342 C CA . ILE A 1 175 ? 0.545 -9.452 -10.948 1.00 96.88 175 ILE A CA 1
ATOM 1343 C C . ILE A 1 175 ? 1.559 -10.439 -10.394 1.00 96.88 175 ILE A C 1
ATOM 1345 O O . ILE A 1 175 ? 2.305 -10.102 -9.483 1.00 96.88 175 ILE A O 1
ATOM 1349 N N . GLN A 1 176 ? 1.609 -11.640 -10.947 1.00 96.62 176 GLN A N 1
ATOM 1350 C CA . GLN A 1 176 ? 2.620 -12.633 -10.611 1.00 96.62 176 GLN A CA 1
ATOM 1351 C C . GLN A 1 176 ? 3.909 -12.351 -11.394 1.00 96.62 176 GLN A C 1
ATOM 1353 O O . GLN A 1 176 ? 3.860 -12.244 -12.620 1.00 96.62 176 GLN A O 1
ATOM 1358 N N . ASP A 1 177 ? 5.056 -12.240 -10.715 1.00 96.12 177 ASP A N 1
ATOM 1359 C CA . ASP A 1 177 ? 6.364 -12.220 -11.383 1.00 96.12 177 ASP A CA 1
ATOM 1360 C C . ASP A 1 177 ? 6.755 -13.655 -11.744 1.00 96.12 177 ASP A C 1
ATOM 1362 O O . ASP A 1 177 ? 6.973 -14.492 -10.876 1.00 96.12 177 ASP A O 1
ATOM 1366 N N . THR A 1 178 ? 6.872 -13.938 -13.038 1.00 95.38 178 THR A N 1
ATOM 1367 C CA . THR A 1 178 ? 7.320 -15.246 -13.552 1.00 95.38 178 THR A CA 1
ATOM 1368 C C . THR A 1 178 ? 8.840 -15.312 -13.747 1.00 95.38 178 THR A C 1
ATOM 1370 O O . THR A 1 178 ? 9.378 -16.252 -14.338 1.00 95.38 178 THR A O 1
ATOM 1373 N N . GLY A 1 179 ? 9.558 -14.269 -13.328 1.00 93.50 179 GLY A N 1
ATOM 1374 C CA . GLY A 1 179 ? 10.994 -14.107 -13.504 1.00 93.50 179 GLY A CA 1
ATOM 1375 C C . GLY A 1 179 ? 11.371 -13.349 -14.780 1.00 93.50 179 GLY A C 1
ATOM 1376 O O . GLY A 1 179 ? 12.410 -12.687 -14.806 1.00 93.50 179 GLY A O 1
ATOM 1377 N N . LYS A 1 180 ? 10.549 -13.408 -15.834 1.00 94.31 180 LYS A N 1
ATOM 1378 C CA . LYS A 1 180 ? 10.802 -12.718 -17.118 1.00 94.31 180 LYS A CA 1
ATOM 1379 C C . LYS A 1 180 ? 9.710 -11.736 -17.509 1.00 94.31 180 LYS A C 1
ATOM 1381 O O . LYS A 1 180 ? 9.998 -10.775 -18.211 1.00 94.31 180 LYS A O 1
ATOM 1386 N N . GLU A 1 181 ? 8.494 -11.967 -17.043 1.00 95.56 181 GLU A N 1
ATOM 1387 C CA . GLU A 1 181 ? 7.327 -11.141 -17.321 1.00 95.56 181 GLU A CA 1
ATOM 1388 C C . GLU A 1 181 ? 6.397 -11.106 -16.106 1.00 95.56 181 GLU A C 1
ATOM 1390 O O . GLU A 1 181 ? 6.420 -12.009 -15.263 1.00 95.56 181 GLU A O 1
ATOM 1395 N N . GLY A 1 182 ? 5.571 -10.065 -16.036 1.00 95.06 182 GLY A N 1
ATOM 1396 C CA . GLY A 1 182 ? 4.468 -9.985 -15.089 1.00 95.06 182 GLY A CA 1
ATOM 1397 C C . GLY A 1 182 ? 3.199 -10.558 -15.713 1.00 95.06 182 GLY A C 1
ATOM 1398 O O . GLY A 1 182 ? 2.777 -10.095 -16.771 1.00 95.06 182 GLY A O 1
ATOM 1399 N N . SER A 1 183 ? 2.575 -11.534 -15.057 1.00 95.56 183 SER A N 1
ATOM 1400 C CA . SER A 1 183 ? 1.298 -12.119 -15.476 1.00 95.56 183 SER A CA 1
ATOM 1401 C C . SER A 1 183 ? 0.161 -11.596 -14.602 1.00 95.56 183 SER A C 1
ATOM 1403 O O . SER A 1 183 ? 0.210 -11.721 -13.378 1.00 95.56 183 SER A O 1
ATOM 1405 N N . MET A 1 184 ? -0.863 -10.990 -15.207 1.00 94.75 184 MET A N 1
ATOM 1406 C CA . MET A 1 184 ? -2.028 -10.494 -14.469 1.00 94.75 184 MET A CA 1
ATOM 1407 C C . MET A 1 184 ? -2.817 -11.671 -13.881 1.00 94.75 184 MET A C 1
ATOM 1409 O O . MET A 1 184 ? -3.346 -12.499 -14.618 1.00 94.75 184 MET A O 1
ATOM 1413 N N . VAL A 1 185 ? -2.927 -11.722 -12.554 1.00 95.50 185 VAL A N 1
ATOM 1414 C CA . VAL A 1 185 ? -3.702 -12.736 -11.824 1.00 95.50 185 VAL A CA 1
ATOM 1415 C C . VAL A 1 185 ? -5.156 -12.297 -11.702 1.00 95.50 185 VAL A C 1
ATOM 1417 O O . VAL A 1 185 ? -6.066 -13.066 -12.005 1.00 95.50 185 VAL A O 1
ATOM 1420 N N . PHE A 1 186 ? -5.386 -11.056 -11.268 1.00 94.94 186 PHE A N 1
ATOM 1421 C CA . PHE A 1 186 ? -6.722 -10.470 -11.225 1.00 94.94 186 PHE A CA 1
ATOM 1422 C C . PHE A 1 186 ? -6.689 -8.943 -11.270 1.00 94.94 186 PHE A C 1
ATOM 1424 O O . PHE A 1 186 ? -5.693 -8.302 -10.931 1.00 94.94 186 PHE A O 1
ATOM 1431 N N . GLN A 1 187 ? -7.846 -8.380 -11.612 1.00 93.56 187 GLN A N 1
ATOM 1432 C CA . GLN A 1 187 ? -8.162 -6.964 -11.499 1.00 93.56 187 GLN A CA 1
ATOM 1433 C C . GLN A 1 187 ? -9.538 -6.813 -10.843 1.00 93.56 187 GLN A C 1
ATOM 1435 O O . GLN A 1 187 ? -10.499 -7.471 -11.241 1.00 93.56 187 GLN A O 1
ATOM 1440 N N . ALA A 1 188 ? -9.641 -5.925 -9.858 1.00 92.12 188 ALA A N 1
ATOM 1441 C CA . ALA A 1 188 ? -10.885 -5.601 -9.170 1.00 92.12 188 ALA A CA 1
ATOM 1442 C C . ALA A 1 188 ? -11.085 -4.082 -9.105 1.00 92.12 188 ALA A C 1
ATOM 1444 O O . ALA A 1 188 ? -10.133 -3.332 -8.902 1.00 92.12 188 ALA A O 1
ATOM 1445 N N . GLN A 1 189 ? -12.328 -3.622 -9.259 1.00 91.38 189 GLN A N 1
ATOM 1446 C CA . GLN A 1 189 ? -12.687 -2.215 -9.077 1.00 91.38 189 GLN A CA 1
ATOM 1447 C C . GLN A 1 189 ? -13.041 -1.976 -7.609 1.00 91.38 189 GLN A C 1
ATOM 1449 O O . GLN A 1 189 ? -14.166 -2.231 -7.177 1.00 91.38 189 GLN A O 1
ATOM 1454 N N . ILE A 1 190 ? -12.052 -1.541 -6.835 1.00 90.62 190 ILE A N 1
ATOM 1455 C CA . ILE A 1 190 ? -12.169 -1.366 -5.395 1.00 90.62 190 ILE A CA 1
ATOM 1456 C C . ILE A 1 190 ? -11.246 -0.252 -4.898 1.00 90.62 190 ILE A C 1
ATOM 1458 O O . ILE A 1 190 ? -10.071 -0.190 -5.253 1.00 90.62 190 ILE A O 1
ATOM 1462 N N . SER A 1 191 ? -11.786 0.589 -4.016 1.00 92.00 191 SER A N 1
ATOM 1463 C CA . SER A 1 191 ? -11.040 1.604 -3.276 1.00 92.00 191 SER A CA 1
ATOM 1464 C C . SER A 1 191 ? -10.257 0.974 -2.130 1.00 92.00 191 SER A C 1
ATOM 1466 O O . SER A 1 191 ? -10.842 0.393 -1.216 1.00 92.00 191 SER A O 1
ATOM 1468 N N . VAL A 1 192 ? -8.935 1.126 -2.160 1.00 93.38 192 VAL A N 1
ATOM 1469 C CA . VAL A 1 192 ? -8.021 0.530 -1.181 1.00 93.38 192 VAL A CA 1
ATOM 1470 C C . VAL A 1 192 ? -7.201 1.611 -0.492 1.00 93.38 192 VAL A C 1
ATOM 1472 O O . VAL A 1 192 ? -6.441 2.327 -1.135 1.00 93.38 192 VAL A O 1
ATOM 1475 N N . GLN A 1 193 ? -7.336 1.705 0.829 1.00 91.75 193 GLN A N 1
ATOM 1476 C CA . GLN A 1 193 ? -6.566 2.605 1.685 1.00 91.75 193 GLN A CA 1
ATOM 1477 C C . GLN A 1 193 ? -5.281 1.952 2.200 1.00 91.75 193 GLN A C 1
ATOM 1479 O O . GLN A 1 193 ? -4.224 2.577 2.165 1.00 91.75 193 GLN A O 1
ATOM 1484 N N . ASN A 1 194 ? -5.357 0.707 2.673 1.00 92.56 194 ASN A N 1
ATOM 1485 C CA . ASN A 1 194 ? -4.197 -0.059 3.122 1.00 92.56 194 ASN A CA 1
ATOM 1486 C C . ASN A 1 194 ? -4.286 -1.501 2.629 1.00 92.56 194 ASN A C 1
ATOM 1488 O O . ASN A 1 194 ? -5.377 -2.061 2.541 1.00 92.56 194 ASN A O 1
ATOM 1492 N N . MET A 1 195 ? -3.123 -2.097 2.375 1.00 94.62 195 MET A N 1
ATOM 1493 C CA . MET A 1 195 ? -2.960 -3.520 2.095 1.00 94.62 195 MET A CA 1
ATOM 1494 C C . MET A 1 195 ? -1.993 -4.120 3.106 1.00 94.62 195 MET A C 1
ATOM 1496 O O . MET A 1 195 ? -0.975 -3.504 3.430 1.00 94.62 195 MET A O 1
ATOM 1500 N N . VAL A 1 196 ? -2.296 -5.320 3.583 1.00 92.69 196 VAL A N 1
ATOM 1501 C CA . VAL A 1 196 ? -1.405 -6.086 4.448 1.00 92.69 196 VAL A CA 1
ATOM 1502 C C . VAL A 1 196 ? -1.616 -7.576 4.225 1.00 92.69 196 VAL A C 1
ATOM 1504 O O . VAL A 1 196 ? -2.690 -8.019 3.824 1.00 92.69 196 VAL A O 1
ATOM 1507 N N . MET A 1 197 ? -0.585 -8.351 4.512 1.00 89.25 197 MET A N 1
ATOM 1508 C CA . MET A 1 197 ? -0.656 -9.798 4.604 1.00 89.25 197 MET A CA 1
ATOM 1509 C C . MET A 1 197 ? 0.146 -10.265 5.808 1.00 89.25 197 MET A C 1
ATOM 1511 O O . MET A 1 197 ? 1.066 -9.575 6.249 1.00 89.25 197 MET A O 1
ATOM 1515 N N . TYR A 1 198 ? -0.186 -11.453 6.301 1.00 82.56 198 TYR A N 1
ATOM 1516 C CA . TYR A 1 198 ? 0.647 -12.136 7.278 1.00 82.56 198 TYR A CA 1
ATOM 1517 C C . TYR A 1 198 ? 1.935 -12.617 6.615 1.00 82.56 198 TYR A C 1
ATOM 1519 O O . TYR A 1 198 ? 1.943 -13.028 5.454 1.00 82.56 198 TYR A O 1
ATOM 1527 N N . ASP A 1 199 ? 3.021 -12.592 7.379 1.00 70.38 199 ASP A N 1
ATOM 1528 C CA . ASP A 1 199 ? 4.270 -13.203 6.948 1.00 70.38 199 ASP A CA 1
ATOM 1529 C C . ASP A 1 199 ? 4.091 -14.728 6.881 1.00 70.38 199 ASP A C 1
ATOM 1531 O O . ASP A 1 199 ? 3.845 -15.392 7.894 1.00 70.38 199 ASP A O 1
ATOM 1535 N N . GLY A 1 200 ? 4.179 -15.275 5.669 1.00 57.06 200 GLY A N 1
ATOM 1536 C CA . GLY A 1 200 ? 4.007 -16.692 5.352 1.00 57.06 200 GLY A CA 1
ATOM 1537 C C . GLY A 1 200 ? 5.215 -17.550 5.728 1.00 57.06 200 GLY A C 1
ATOM 1538 O O . GLY A 1 200 ? 5.609 -18.420 4.953 1.00 57.06 200 GLY A O 1
ATOM 1539 N N . SER A 1 201 ? 5.832 -17.302 6.887 1.00 52.50 201 SER A N 1
ATOM 1540 C CA . SER A 1 201 ? 6.912 -18.138 7.416 1.00 52.50 201 SER A CA 1
ATOM 15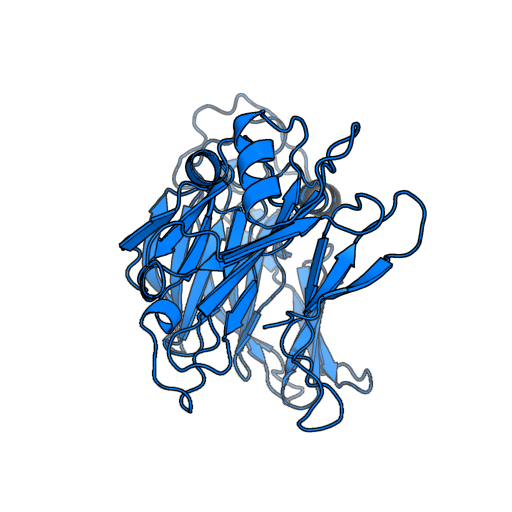41 C C . SER A 1 201 ? 6.465 -19.604 7.436 1.00 52.50 201 SER A C 1
ATOM 1543 O O . SER A 1 201 ? 5.542 -19.973 8.164 1.00 52.50 201 SER A O 1
ATOM 1545 N N . ALA A 1 202 ? 7.151 -20.433 6.642 1.00 46.88 202 ALA A N 1
ATOM 1546 C CA . ALA A 1 202 ? 6.872 -21.859 6.452 1.00 46.88 202 ALA A CA 1
ATOM 1547 C C . ALA A 1 202 ? 6.931 -22.694 7.749 1.00 46.88 202 ALA A C 1
ATOM 1549 O O . ALA A 1 202 ? 6.473 -23.834 7.769 1.00 46.88 202 ALA A O 1
ATOM 1550 N N . ASP A 1 203 ? 7.474 -22.129 8.831 1.00 45.88 203 ASP A N 1
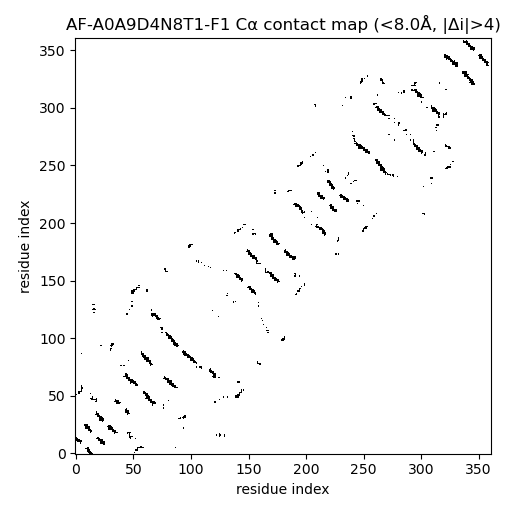ATOM 1551 C CA . ASP A 1 203 ? 7.727 -22.822 10.096 1.00 45.88 203 ASP A CA 1
ATOM 1552 C C . ASP A 1 203 ? 6.546 -22.772 11.080 1.00 45.88 203 ASP A C 1
ATOM 1554 O O . ASP A 1 203 ? 6.624 -23.327 12.178 1.00 45.88 203 ASP A O 1
ATOM 1558 N N . ARG A 1 204 ? 5.441 -22.101 10.735 1.00 53.91 204 ARG A N 1
ATOM 1559 C CA . ARG A 1 204 ? 4.232 -22.057 11.571 1.00 53.91 204 ARG A CA 1
ATOM 1560 C C . ARG A 1 204 ? 3.051 -22.571 10.765 1.00 53.91 204 ARG A C 1
ATOM 1562 O O . ARG A 1 204 ? 2.885 -22.148 9.627 1.00 53.91 204 ARG A O 1
ATOM 1569 N N . ASN A 1 205 ? 2.257 -23.471 11.360 1.00 53.44 205 ASN A N 1
ATOM 1570 C CA . ASN A 1 205 ? 1.043 -24.024 10.749 1.00 53.44 205 ASN A CA 1
ATOM 1571 C C . ASN A 1 205 ? 0.298 -22.926 9.973 1.00 53.44 205 ASN A C 1
ATOM 1573 O O . ASN A 1 205 ? 0.008 -21.882 10.567 1.00 53.44 205 ASN A O 1
ATOM 1577 N N . PRO A 1 206 ? 0.030 -23.118 8.672 1.00 54.19 206 PRO A N 1
ATOM 1578 C CA . PRO A 1 206 ? -0.667 -22.115 7.890 1.00 54.19 206 PRO A CA 1
ATOM 1579 C C . PRO A 1 206 ? -2.096 -22.001 8.430 1.00 54.19 206 PRO A C 1
ATOM 1581 O O . PRO A 1 206 ? -2.914 -22.896 8.231 1.00 54.19 206 PRO A O 1
ATOM 1584 N N . SER A 1 207 ? -2.388 -20.918 9.150 1.00 59.75 207 SER A N 1
ATOM 1585 C CA . SER A 1 207 ? -3.763 -20.451 9.318 1.00 59.75 207 SER A CA 1
ATOM 1586 C C . SER A 1 207 ? -4.282 -19.999 7.950 1.00 59.75 207 SER A C 1
ATOM 1588 O O . SER A 1 207 ? -3.497 -19.537 7.114 1.00 59.75 207 SER A O 1
ATOM 1590 N N . ASN A 1 208 ? -5.590 -20.085 7.687 1.00 61.72 208 ASN A N 1
ATOM 1591 C CA . ASN A 1 208 ? -6.120 -19.613 6.400 1.00 61.72 208 ASN A CA 1
ATOM 1592 C C . ASN A 1 208 ? -6.005 -18.079 6.272 1.00 61.72 208 ASN A C 1
ATOM 1594 O O . ASN A 1 208 ? -6.039 -17.555 5.157 1.00 61.72 208 ASN A O 1
ATOM 1598 N N . ALA A 1 209 ? -5.790 -17.362 7.381 1.00 64.56 209 ALA A N 1
ATOM 1599 C CA . ALA A 1 209 ? -5.475 -15.940 7.425 1.00 64.56 209 ALA A CA 1
ATOM 1600 C C . ALA A 1 209 ? -4.109 -15.630 6.791 1.00 64.56 209 ALA A C 1
ATOM 1602 O O . ALA A 1 209 ? -3.935 -14.544 6.234 1.00 64.56 209 ALA A O 1
ATOM 1603 N N . ALA A 1 210 ? -3.169 -16.586 6.804 1.00 67.19 210 ALA A N 1
ATOM 1604 C CA . ALA A 1 210 ? -1.866 -16.451 6.153 1.00 67.19 210 ALA A CA 1
ATOM 1605 C C . ALA A 1 210 ? -1.951 -16.386 4.620 1.00 67.19 210 ALA A C 1
ATOM 1607 O O . ALA A 1 210 ? -1.068 -15.829 3.973 1.00 67.19 210 ALA A O 1
ATOM 1608 N N . ASP A 1 211 ? -3.032 -16.912 4.043 1.00 77.62 211 ASP A N 1
ATOM 1609 C CA . ASP A 1 211 ? -3.253 -16.968 2.596 1.00 77.62 211 ASP A CA 1
ATOM 1610 C C . ASP A 1 211 ? -4.135 -15.832 2.056 1.00 77.62 211 ASP A C 1
ATOM 1612 O O . ASP A 1 211 ? -4.523 -15.843 0.881 1.00 77.62 211 ASP A O 1
ATOM 1616 N N . GLN A 1 212 ? -4.463 -14.846 2.895 1.00 87.62 212 GLN A N 1
ATOM 1617 C CA . GLN A 1 212 ? -5.372 -13.758 2.551 1.00 87.62 212 GLN A CA 1
ATOM 1618 C C . GLN A 1 212 ? -4.642 -12.420 2.432 1.00 87.62 212 GLN A C 1
ATOM 1620 O O . GLN A 1 212 ? -3.876 -12.014 3.307 1.00 87.62 212 GLN A O 1
ATOM 1625 N N . LEU A 1 213 ? -4.956 -11.696 1.358 1.00 92.81 213 LEU A N 1
ATOM 1626 C CA . LEU A 1 213 ? -4.688 -10.271 1.249 1.00 92.81 213 LEU A CA 1
ATOM 1627 C C . LEU A 1 213 ? -5.757 -9.524 2.045 1.00 92.81 213 LEU A C 1
ATOM 1629 O O . LEU A 1 213 ? -6.942 -9.570 1.708 1.00 92.81 213 LEU A O 1
ATOM 1633 N N . TRP A 1 214 ? -5.331 -8.803 3.072 1.00 93.94 214 TRP A N 1
ATOM 1634 C CA . TRP A 1 214 ? -6.196 -7.922 3.837 1.00 93.94 214 TRP A CA 1
ATOM 1635 C C . TRP A 1 214 ? -6.145 -6.509 3.283 1.00 93.94 214 TRP A C 1
ATOM 1637 O O . TRP A 1 214 ? -5.078 -5.920 3.110 1.00 93.94 214 TRP A O 1
ATOM 1647 N N . VAL A 1 215 ? -7.325 -5.961 3.029 1.00 95.12 215 VAL A N 1
ATOM 1648 C CA . VAL A 1 215 ? -7.513 -4.647 2.421 1.00 95.12 215 VAL A CA 1
ATOM 1649 C C . VAL A 1 215 ? -8.421 -3.814 3.314 1.00 95.12 215 VAL A C 1
ATOM 1651 O O . VAL A 1 215 ? -9.489 -4.291 3.692 1.00 95.12 215 VAL A O 1
ATOM 1654 N N . SER A 1 216 ? -8.052 -2.568 3.623 1.00 95.19 216 SER A N 1
ATOM 1655 C CA . SER A 1 216 ? -9.028 -1.598 4.141 1.00 95.19 216 SER A CA 1
ATOM 1656 C C . SER A 1 216 ? -9.549 -0.693 3.049 1.00 95.19 216 SER A C 1
ATOM 1658 O O . SER A 1 216 ? -8.777 -0.162 2.253 1.00 95.19 216 SER A O 1
ATOM 1660 N N . ALA A 1 217 ? -10.858 -0.483 3.049 1.00 94.19 217 ALA A N 1
ATOM 1661 C CA . ALA A 1 217 ? -11.522 0.480 2.192 1.00 94.19 217 ALA A CA 1
ATOM 1662 C C . ALA A 1 217 ? -11.680 1.837 2.911 1.00 94.19 217 ALA A C 1
ATOM 1664 O O . ALA A 1 217 ? -11.752 1.875 4.144 1.00 94.19 217 ALA A O 1
ATOM 1665 N N . PRO A 1 218 ? -11.768 2.962 2.172 1.00 91.44 218 PRO A N 1
ATOM 1666 C CA . PRO A 1 218 ? -11.972 4.293 2.757 1.00 91.44 218 PRO A CA 1
ATOM 1667 C C . PRO A 1 218 ? -13.261 4.448 3.575 1.00 91.44 218 PRO A C 1
ATOM 1669 O O . PRO A 1 218 ? -13.357 5.352 4.398 1.00 91.44 218 PRO A O 1
ATOM 1672 N N . ASP A 1 219 ? -14.250 3.579 3.356 1.00 91.94 219 ASP A N 1
ATOM 1673 C CA . ASP A 1 219 ? -15.501 3.540 4.121 1.00 91.94 219 ASP A CA 1
ATOM 1674 C C . ASP A 1 219 ? -15.383 2.784 5.459 1.00 91.94 219 ASP A C 1
ATOM 1676 O O . ASP A 1 219 ? -16.369 2.636 6.176 1.00 91.94 219 ASP A O 1
ATOM 1680 N N . GLY A 1 220 ? -14.182 2.313 5.809 1.00 92.06 220 GLY A N 1
ATOM 1681 C CA . GLY A 1 220 ? -13.899 1.608 7.055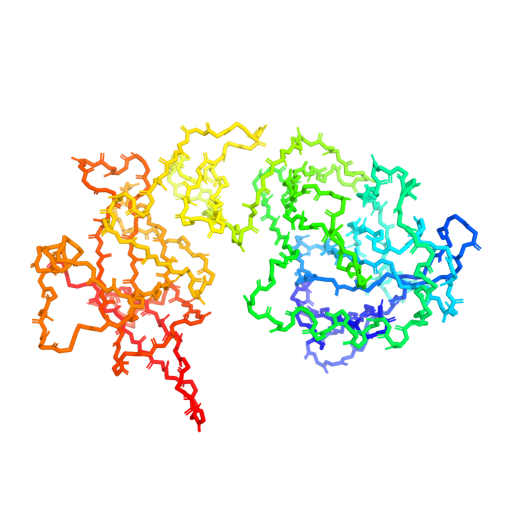 1.00 92.06 220 GLY A CA 1
ATOM 1682 C C . GLY A 1 220 ? -14.087 0.093 6.981 1.00 92.06 220 GLY A C 1
ATOM 1683 O O . GLY A 1 220 ? -13.781 -0.586 7.959 1.00 92.06 220 GLY A O 1
ATOM 1684 N N . ARG A 1 221 ? -14.541 -0.478 5.857 1.00 95.56 221 ARG A N 1
ATOM 1685 C CA . ARG A 1 221 ? -14.629 -1.940 5.715 1.00 95.56 221 ARG A CA 1
ATOM 1686 C C . ARG A 1 221 ? -13.244 -2.576 5.610 1.00 95.56 221 ARG A C 1
ATOM 1688 O O . ARG A 1 221 ? -12.364 -2.049 4.929 1.00 95.56 221 ARG A O 1
ATOM 1695 N N . LEU A 1 222 ? -13.073 -3.742 6.235 1.00 95.12 222 LEU A N 1
ATOM 1696 C CA . LEU A 1 222 ? -11.912 -4.612 6.028 1.00 95.12 222 LEU A CA 1
ATOM 1697 C C . LEU A 1 222 ? -12.330 -5.814 5.191 1.00 95.12 222 LEU A C 1
ATOM 1699 O O . LEU A 1 222 ? -13.325 -6.471 5.496 1.00 95.12 222 LEU A O 1
ATOM 1703 N N . LEU A 1 223 ? -11.575 -6.109 4.143 1.00 94.44 223 LEU A N 1
ATOM 1704 C CA . LEU A 1 223 ? -11.859 -7.200 3.225 1.00 94.44 223 LEU A CA 1
ATOM 1705 C C . LEU A 1 223 ? -10.727 -8.209 3.276 1.00 94.44 223 LEU A C 1
ATOM 1707 O O . LEU A 1 223 ? -9.561 -7.847 3.121 1.00 94.44 223 LEU A O 1
ATOM 1711 N N . ALA A 1 224 ? -11.097 -9.471 3.444 1.00 92.38 224 ALA A N 1
ATOM 1712 C CA . ALA A 1 224 ? -10.186 -10.592 3.317 1.00 92.38 224 ALA A CA 1
ATOM 1713 C C . ALA A 1 224 ? -10.336 -11.170 1.911 1.00 92.38 224 ALA A C 1
ATOM 1715 O O . ALA A 1 224 ? -11.378 -11.737 1.558 1.00 92.38 224 ALA A O 1
ATOM 1716 N N . MET A 1 225 ? -9.312 -10.981 1.089 1.00 92.31 225 MET A N 1
ATOM 1717 C CA . MET A 1 225 ? -9.301 -11.381 -0.310 1.00 92.31 225 MET A CA 1
ATOM 1718 C C . MET A 1 225 ? -8.402 -12.593 -0.500 1.00 92.31 225 MET A C 1
ATOM 1720 O O . MET A 1 225 ? -7.270 -12.636 -0.023 1.00 92.31 225 MET A O 1
ATOM 1724 N N . LYS A 1 226 ? -8.896 -13.584 -1.239 1.00 89.31 226 LYS A N 1
ATOM 1725 C CA . LYS A 1 226 ? -8.058 -14.680 -1.726 1.00 89.31 226 LYS A CA 1
ATOM 1726 C C . LYS A 1 226 ? -7.086 -14.152 -2.780 1.00 89.31 226 LYS A C 1
ATOM 1728 O O . LYS A 1 226 ? -7.377 -13.170 -3.461 1.00 89.31 226 LYS A O 1
ATOM 1733 N N . LYS A 1 227 ? -5.999 -14.889 -3.009 1.00 86.38 227 LYS A N 1
ATOM 1734 C CA . LYS A 1 227 ? -4.996 -14.618 -4.059 1.00 86.38 227 LYS A CA 1
ATOM 1735 C C . LYS A 1 227 ? -5.588 -14.506 -5.478 1.00 86.38 227 LYS A C 1
ATOM 1737 O O . LYS A 1 227 ? -4.980 -13.910 -6.353 1.00 86.38 227 LYS A O 1
ATOM 1742 N N . THR A 1 228 ? -6.796 -15.031 -5.700 1.00 88.38 228 THR A N 1
ATOM 1743 C CA . THR A 1 228 ? -7.547 -14.922 -6.966 1.00 88.38 228 THR A CA 1
ATOM 1744 C C . THR A 1 228 ? -8.373 -13.634 -7.098 1.00 88.38 228 THR A C 1
ATOM 1746 O O . THR A 1 228 ? -9.066 -13.453 -8.093 1.00 88.38 228 THR A O 1
ATOM 1749 N N . GLY A 1 229 ? -8.375 -12.769 -6.081 1.00 90.44 229 GLY A N 1
ATOM 1750 C CA . GLY A 1 229 ? -9.179 -11.544 -6.026 1.00 90.44 229 GLY A CA 1
ATOM 1751 C C . GLY A 1 229 ? -10.603 -11.744 -5.506 1.00 90.44 229 GLY A C 1
ATOM 1752 O O . GLY A 1 229 ? -11.354 -10.781 -5.367 1.00 90.44 229 GLY A O 1
ATOM 1753 N N . VAL A 1 230 ? -10.996 -12.977 -5.176 1.00 92.94 230 VAL A N 1
ATOM 1754 C CA . VAL A 1 230 ? -12.315 -13.256 -4.594 1.00 92.94 230 VAL A CA 1
ATOM 1755 C C . VAL A 1 230 ? -12.342 -12.795 -3.140 1.00 92.94 230 VAL A C 1
ATOM 1757 O O . VAL A 1 230 ? -11.546 -13.257 -2.320 1.00 92.94 230 VAL A O 1
ATOM 1760 N N . ILE A 1 231 ? -13.290 -11.917 -2.811 1.00 93.06 231 ILE A N 1
ATOM 1761 C CA . ILE A 1 231 ? -13.553 -11.484 -1.435 1.00 93.06 231 ILE A CA 1
ATOM 1762 C C . ILE A 1 231 ? -14.196 -12.654 -0.684 1.00 93.06 231 ILE A C 1
ATOM 1764 O O . ILE A 1 231 ? -15.313 -13.062 -0.996 1.00 93.06 231 ILE A O 1
ATOM 1768 N N . GLY A 1 232 ? -13.471 -13.210 0.286 1.00 89.19 232 GLY A N 1
ATOM 1769 C CA . GLY A 1 232 ? -13.963 -14.289 1.142 1.00 89.19 232 GLY A CA 1
ATOM 1770 C C . GLY A 1 232 ? -14.750 -13.765 2.339 1.00 89.19 232 GLY A C 1
ATOM 1771 O O . GLY A 1 232 ? -15.774 -14.339 2.698 1.00 89.19 232 GLY A O 1
ATOM 1772 N N . HIS A 1 233 ? -14.293 -12.656 2.928 1.00 90.06 233 HIS A N 1
ATOM 1773 C CA . HIS A 1 233 ? -14.894 -12.075 4.127 1.00 90.06 233 HIS A CA 1
ATOM 1774 C C . HIS A 1 233 ? -14.904 -10.548 4.077 1.00 90.06 233 HIS A C 1
ATOM 1776 O O . HIS A 1 233 ? -13.996 -9.922 3.528 1.00 90.06 233 HIS A O 1
ATOM 1782 N N . VAL A 1 234 ? -15.933 -9.963 4.691 1.00 93.00 234 VAL A N 1
ATOM 1783 C CA . VAL A 1 234 ? -16.113 -8.517 4.844 1.00 93.00 234 VAL A CA 1
ATOM 1784 C C . VAL A 1 234 ? -16.392 -8.223 6.311 1.00 93.00 234 VAL A C 1
ATOM 1786 O O . VAL A 1 234 ? -17.372 -8.720 6.863 1.00 93.00 234 VAL A O 1
ATOM 1789 N N . LEU A 1 235 ? -15.546 -7.406 6.932 1.00 93.81 235 LEU A N 1
ATOM 1790 C CA . LEU A 1 235 ? -15.774 -6.855 8.262 1.00 93.81 235 LEU A CA 1
ATOM 1791 C C . LEU A 1 235 ? -16.238 -5.407 8.109 1.00 93.81 235 LEU A C 1
ATOM 1793 O O . LEU A 1 235 ? -15.457 -4.517 7.762 1.00 93.81 235 LEU A O 1
ATOM 1797 N N . ASP A 1 236 ? -17.526 -5.178 8.351 1.00 94.75 236 ASP A N 1
ATOM 1798 C CA . ASP A 1 236 ? -18.113 -3.840 8.412 1.00 94.75 236 ASP A CA 1
ATOM 1799 C C . ASP A 1 236 ? -17.778 -3.205 9.766 1.00 94.75 236 ASP A C 1
ATOM 1801 O O . ASP A 1 236 ? -18.519 -3.319 10.745 1.00 94.75 236 ASP A O 1
ATOM 1805 N N . MET A 1 237 ? -16.599 -2.588 9.845 1.00 94.94 237 MET A N 1
ATOM 1806 C CA . MET A 1 237 ? -16.122 -1.988 11.086 1.00 94.94 237 MET A CA 1
ATOM 1807 C C . MET A 1 237 ? -17.013 -0.843 11.583 1.00 94.94 237 MET A C 1
ATOM 1809 O O . MET A 1 237 ? -17.212 -0.784 12.796 1.00 94.94 237 MET A O 1
ATOM 1813 N N . PRO A 1 238 ? -17.588 0.040 10.736 1.00 95.44 238 PRO A N 1
ATOM 1814 C CA . PRO A 1 238 ? -18.568 1.016 11.209 1.00 95.44 238 PRO A CA 1
ATOM 1815 C C . PRO A 1 238 ? -19.770 0.368 11.905 1.00 95.44 238 PRO A C 1
ATOM 1817 O O . PRO A 1 238 ? -20.201 0.850 12.956 1.00 95.44 238 PRO A O 1
ATOM 1820 N N . ALA A 1 239 ? -20.276 -0.754 11.381 1.00 94.50 239 ALA A N 1
ATOM 1821 C CA . ALA A 1 239 ? -21.348 -1.509 12.027 1.00 94.50 239 ALA A CA 1
ATOM 1822 C C . ALA A 1 239 ? -20.890 -2.186 13.332 1.00 94.50 239 ALA A C 1
ATOM 1824 O O . ALA A 1 239 ? -21.607 -2.136 14.334 1.00 94.50 239 ALA A O 1
ATOM 1825 N N . ILE A 1 240 ? -19.687 -2.774 13.350 1.00 94.00 240 ILE A N 1
ATOM 1826 C CA . ILE A 1 240 ? -19.103 -3.434 14.532 1.00 94.00 240 ILE A CA 1
ATOM 1827 C C . ILE A 1 240 ? -18.869 -2.423 15.661 1.00 94.00 240 ILE A C 1
ATOM 1829 O O . ILE A 1 240 ? -19.278 -2.655 16.797 1.00 94.00 240 ILE A O 1
ATOM 1833 N N . LEU A 1 241 ? -18.246 -1.284 15.350 1.00 94.44 241 LEU A N 1
ATOM 1834 C CA . LEU A 1 241 ? -17.943 -0.219 16.307 1.00 94.44 241 LEU A CA 1
ATOM 1835 C C . LEU A 1 241 ? -19.156 0.679 16.586 1.00 94.44 241 LEU A C 1
ATOM 1837 O O . LEU A 1 241 ? -19.132 1.474 17.522 1.00 94.44 241 LEU A O 1
ATOM 1841 N N . LYS A 1 242 ? -20.234 0.565 15.802 1.00 94.69 242 LYS A N 1
ATOM 1842 C CA . LYS A 1 242 ? -21.451 1.389 15.913 1.00 94.69 242 LYS A CA 1
ATOM 1843 C C . LYS A 1 242 ? -21.150 2.893 15.874 1.00 94.69 242 LYS A C 1
ATOM 1845 O O . LYS A 1 242 ? -21.810 3.694 16.544 1.00 94.69 242 LYS A O 1
ATOM 1850 N N . THR A 1 243 ? -20.126 3.279 15.119 1.00 94.69 243 THR A N 1
ATOM 1851 C CA . THR A 1 243 ? -19.689 4.665 14.942 1.00 94.69 243 THR A CA 1
ATOM 1852 C C . THR A 1 243 ? -18.909 4.811 13.645 1.00 94.69 243 THR A C 1
ATOM 1854 O O . THR A 1 243 ? -18.266 3.868 13.184 1.00 94.69 243 THR A O 1
ATOM 1857 N N . ASN A 1 244 ? -18.913 6.021 13.094 1.00 93.75 244 ASN A N 1
ATOM 1858 C CA . ASN A 1 244 ? -17.978 6.382 12.038 1.00 93.75 244 ASN A CA 1
ATOM 1859 C C . ASN A 1 244 ? -16.593 6.613 12.641 1.00 93.75 244 ASN A C 1
ATOM 1861 O O . ASN A 1 244 ? -16.467 7.122 13.760 1.00 93.75 244 ASN A O 1
ATOM 1865 N N . PHE A 1 245 ? -15.567 6.255 11.883 1.00 94.25 245 PHE A N 1
ATOM 1866 C CA . PHE A 1 245 ? -14.177 6.438 12.265 1.00 94.25 245 PHE A CA 1
ATOM 1867 C C . PHE A 1 245 ? -13.307 6.566 11.015 1.00 94.25 245 PHE A C 1
ATOM 1869 O O . PHE A 1 245 ? -13.727 6.214 9.914 1.00 94.25 245 PHE A O 1
ATOM 1876 N N . THR A 1 246 ? -12.080 7.031 11.208 1.00 92.44 246 THR A N 1
ATOM 1877 C CA . THR A 1 246 ? -11.051 7.067 10.168 1.00 92.44 246 THR A CA 1
ATOM 1878 C C . THR A 1 246 ? -9.869 6.224 10.614 1.00 92.44 246 THR A C 1
ATOM 1880 O O . THR A 1 246 ? -9.407 6.372 11.743 1.00 92.44 246 THR A O 1
ATOM 1883 N N . ILE A 1 247 ? -9.352 5.359 9.741 1.00 92.50 247 ILE A N 1
ATOM 1884 C CA . ILE A 1 247 ? -8.088 4.650 9.985 1.00 92.50 247 ILE A CA 1
ATOM 1885 C C . ILE A 1 247 ? -6.938 5.652 9.843 1.00 92.50 247 ILE A C 1
ATOM 1887 O O . ILE A 1 247 ? -6.800 6.285 8.794 1.00 92.50 247 ILE A O 1
ATOM 1891 N N . THR A 1 248 ? -6.119 5.804 10.886 1.00 90.50 248 THR A N 1
ATOM 1892 C CA . THR A 1 248 ? -5.051 6.821 10.941 1.00 90.50 248 THR A CA 1
ATOM 1893 C C . THR A 1 248 ? -3.646 6.261 10.744 1.00 90.50 248 THR A C 1
ATOM 1895 O O . THR A 1 248 ? -2.726 7.023 10.449 1.00 90.50 248 THR A O 1
ATOM 1898 N N . SER A 1 249 ? -3.466 4.945 10.872 1.00 89.00 249 SER A N 1
ATOM 1899 C CA . SER A 1 249 ? -2.187 4.270 10.638 1.00 89.00 249 SER A CA 1
ATOM 1900 C C . SER A 1 249 ? -2.292 3.195 9.556 1.00 89.00 249 SER A C 1
ATOM 1902 O O . SER A 1 249 ? -3.380 2.846 9.100 1.00 89.00 249 SER A O 1
ATOM 1904 N N . LYS A 1 250 ? -1.144 2.668 9.114 1.00 88.69 250 LYS A N 1
ATOM 1905 C CA . LYS A 1 250 ? -1.127 1.457 8.279 1.00 88.69 250 LYS A CA 1
ATOM 1906 C C . LYS A 1 250 ? -1.743 0.290 9.046 1.00 88.69 250 LYS A C 1
ATOM 1908 O O . LYS A 1 250 ? -1.680 0.275 10.268 1.00 88.69 250 LYS A O 1
ATOM 1913 N N . ILE A 1 251 ? -2.270 -0.710 8.348 1.00 90.75 251 ILE A N 1
ATOM 1914 C CA . ILE A 1 251 ? -2.683 -1.964 8.990 1.00 90.75 251 ILE A CA 1
ATOM 1915 C C . ILE A 1 251 ? -1.469 -2.876 9.118 1.00 90.75 251 ILE A C 1
ATOM 1917 O O . ILE A 1 251 ? -0.653 -2.975 8.203 1.00 90.75 251 ILE A O 1
ATOM 1921 N N . THR A 1 252 ? -1.331 -3.521 10.269 1.00 88.69 252 THR A N 1
ATOM 1922 C CA . THR A 1 252 ? -0.289 -4.515 10.533 1.00 88.69 252 THR A CA 1
ATOM 1923 C C . THR A 1 252 ? -0.932 -5.798 11.030 1.00 88.69 252 THR A C 1
ATOM 1925 O O . THR A 1 252 ? -1.933 -5.762 11.733 1.00 88.69 252 THR A O 1
ATOM 1928 N N . THR A 1 253 ? -0.360 -6.937 10.675 1.00 86.81 253 THR A N 1
ATOM 1929 C CA . THR A 1 253 ? -0.823 -8.257 11.105 1.00 86.81 253 THR A CA 1
ATOM 1930 C C . THR A 1 253 ? 0.015 -8.748 12.273 1.00 86.81 253 THR A C 1
ATOM 1932 O O . THR A 1 253 ? 1.236 -8.784 12.154 1.00 86.81 253 THR A O 1
ATOM 1935 N N . ALA A 1 254 ? -0.604 -9.168 13.370 1.00 81.50 254 ALA A N 1
ATOM 1936 C CA . ALA A 1 254 ? 0.078 -9.798 14.496 1.00 81.50 254 ALA A CA 1
ATOM 1937 C C . ALA A 1 254 ? -0.424 -11.228 14.698 1.00 81.50 254 ALA A C 1
ATOM 1939 O O . ALA A 1 254 ? -1.612 -11.492 14.533 1.00 81.50 254 ALA A O 1
ATOM 1940 N N . ARG A 1 255 ? 0.483 -12.125 15.091 1.00 76.50 255 ARG A N 1
ATOM 1941 C CA . ARG A 1 255 ? 0.172 -13.513 15.442 1.00 76.50 255 ARG A CA 1
ATOM 1942 C C . ARG A 1 255 ? 0.496 -13.757 16.912 1.00 76.50 255 ARG A C 1
ATOM 1944 O O . ARG A 1 255 ? 1.633 -13.540 17.338 1.00 76.50 255 ARG A O 1
ATOM 1951 N N . GLY A 1 256 ? -0.498 -14.191 17.673 1.00 69.00 256 GLY A N 1
ATOM 1952 C CA . GLY A 1 256 ? -0.377 -14.641 19.051 1.00 69.00 256 GLY A CA 1
ATOM 1953 C C . GLY A 1 256 ? 0.493 -15.893 19.171 1.00 69.00 256 GLY A C 1
ATOM 1954 O O . GLY A 1 256 ? 0.868 -16.535 18.190 1.00 69.00 256 GLY A O 1
ATOM 1955 N N . ARG A 1 257 ? 0.863 -16.241 20.408 1.00 62.12 257 ARG A N 1
ATOM 1956 C CA . ARG A 1 257 ? 1.652 -17.457 20.686 1.00 62.12 257 ARG A CA 1
ATOM 1957 C C . ARG A 1 257 ? 0.805 -18.738 20.611 1.00 62.12 257 ARG A C 1
ATOM 1959 O O . ARG A 1 257 ? 1.381 -19.823 20.586 1.00 62.12 257 ARG A O 1
ATOM 1966 N N . GLY A 1 258 ? -0.526 -18.619 20.605 1.00 59.00 258 GLY A N 1
ATOM 1967 C CA . GLY A 1 258 ? -1.453 -19.718 20.319 1.00 59.00 258 GLY A CA 1
ATOM 1968 C C . GLY A 1 258 ? -1.508 -20.041 18.823 1.00 59.00 258 GLY A C 1
ATOM 1969 O O . GLY A 1 258 ? -1.147 -19.210 17.996 1.00 59.00 258 GLY A O 1
ATOM 1970 N N . VAL A 1 259 ? -1.935 -21.259 18.477 1.00 54.50 259 VAL A N 1
ATOM 1971 C CA . VAL A 1 259 ? -1.921 -21.765 17.087 1.00 54.50 259 VAL A CA 1
ATOM 1972 C C . VAL A 1 259 ? -2.920 -21.019 16.182 1.00 54.50 259 VAL A C 1
ATOM 1974 O O . VAL A 1 259 ? -2.704 -20.973 14.978 1.00 54.50 259 VAL A O 1
ATOM 1977 N N . ASP A 1 260 ? -3.911 -20.333 16.764 1.00 60.75 260 ASP A N 1
ATOM 1978 C CA . ASP A 1 260 ? -5.047 -19.732 16.051 1.00 60.75 260 ASP A CA 1
ATOM 1979 C C . ASP A 1 260 ? -5.372 -18.319 16.581 1.00 60.75 260 ASP A C 1
ATOM 1981 O O . ASP A 1 260 ? -6.499 -18.018 16.954 1.00 60.75 260 ASP A O 1
ATOM 1985 N N . GLU A 1 261 ? -4.377 -17.445 16.731 1.00 72.62 261 GLU A N 1
ATOM 1986 C CA . GLU A 1 261 ? -4.611 -16.063 17.181 1.00 72.62 261 GLU A CA 1
ATOM 1987 C C . GLU A 1 261 ? -3.966 -15.088 16.200 1.00 72.62 261 GLU A C 1
ATOM 1989 O O . GLU A 1 261 ? -2.832 -14.658 16.372 1.00 72.62 261 GLU A O 1
ATOM 1994 N N . ASP A 1 262 ? -4.687 -14.760 15.139 1.00 81.00 262 ASP A N 1
ATOM 1995 C CA . ASP A 1 262 ? -4.263 -13.832 14.097 1.00 81.00 262 ASP A CA 1
ATOM 1996 C C . ASP A 1 262 ? -5.112 -12.559 14.171 1.00 81.00 262 ASP A C 1
ATOM 1998 O O . ASP A 1 262 ? -6.338 -12.612 14.025 1.00 81.00 262 ASP A O 1
ATOM 2002 N N . PHE A 1 263 ? -4.436 -11.421 14.368 1.00 86.31 263 PHE A N 1
ATOM 2003 C CA . PHE A 1 263 ? -5.042 -10.105 14.568 1.00 86.31 263 PHE A CA 1
ATOM 2004 C C . PHE A 1 263 ? -4.615 -9.099 13.500 1.00 86.31 263 PHE A C 1
ATOM 2006 O O . PHE A 1 263 ? -3.442 -9.036 13.123 1.00 86.31 263 PHE A O 1
ATOM 2013 N N . LEU A 1 264 ? -5.544 -8.239 13.098 1.00 90.75 264 LEU A N 1
ATOM 2014 C CA . LEU A 1 264 ? -5.262 -6.999 12.382 1.00 90.75 264 LEU A CA 1
ATOM 2015 C C . LEU A 1 264 ? -5.176 -5.856 13.389 1.00 90.75 264 LEU A C 1
ATOM 2017 O O . LEU A 1 264 ? -6.093 -5.655 14.182 1.00 90.75 264 LEU A O 1
ATOM 2021 N N . LEU A 1 265 ? -4.083 -5.100 13.345 1.00 91.19 265 LEU A N 1
ATOM 2022 C CA . LEU A 1 265 ? -3.783 -4.008 14.263 1.00 91.19 265 LEU A CA 1
ATOM 2023 C C . LEU A 1 265 ? -3.660 -2.693 13.506 1.00 91.19 265 LEU A C 1
ATOM 2025 O O . LEU A 1 265 ? -2.922 -2.610 12.519 1.00 91.19 265 LEU A O 1
ATOM 2029 N N . PHE A 1 266 ? -4.358 -1.666 13.978 1.00 93.38 266 PHE A N 1
ATOM 2030 C CA . PHE A 1 266 ? -4.282 -0.321 13.413 1.00 93.38 266 PHE A CA 1
ATOM 2031 C C . PHE A 1 266 ? -4.861 0.734 14.360 1.00 93.38 266 PHE A C 1
ATOM 2033 O O . PHE A 1 266 ? -5.598 0.437 15.302 1.00 93.38 266 PHE A O 1
ATOM 2040 N N . GLY A 1 267 ? -4.491 1.986 14.106 1.00 92.94 267 GLY A N 1
ATOM 2041 C CA . GLY A 1 267 ? -5.018 3.158 14.786 1.00 92.94 267 GLY A CA 1
ATOM 2042 C C . GLY A 1 267 ? -6.284 3.687 14.121 1.00 92.94 267 GLY A C 1
ATOM 2043 O O . GLY A 1 267 ? -6.385 3.705 12.890 1.00 92.94 267 GLY A O 1
ATOM 2044 N N . ILE A 1 268 ? -7.229 4.150 14.936 1.00 94.62 268 ILE A N 1
ATOM 2045 C CA . ILE A 1 268 ? -8.462 4.797 14.487 1.00 94.62 268 ILE A CA 1
ATOM 2046 C C . ILE A 1 268 ? -8.676 6.137 15.192 1.00 94.62 268 ILE A C 1
ATOM 2048 O O . ILE A 1 268 ? -8.288 6.321 16.347 1.00 94.62 268 ILE A O 1
ATOM 2052 N N . ASN A 1 269 ? -9.359 7.048 14.503 1.00 93.69 269 ASN A N 1
ATOM 2053 C CA . ASN A 1 269 ? -9.882 8.290 15.055 1.00 93.69 269 ASN A CA 1
ATOM 2054 C C . ASN A 1 269 ? -11.415 8.314 14.953 1.00 93.69 269 ASN A C 1
ATOM 2056 O O . ASN A 1 269 ? -11.975 8.123 13.875 1.00 93.69 269 ASN A O 1
ATOM 2060 N N . VAL A 1 270 ? -12.083 8.569 16.075 1.00 93.69 270 VAL A N 1
ATOM 2061 C CA . VAL A 1 270 ? -13.534 8.649 16.245 1.00 93.69 270 VAL A CA 1
ATOM 2062 C C . VAL A 1 270 ? -13.878 10.069 16.688 1.00 93.69 270 VAL A C 1
ATOM 2064 O O . VAL A 1 270 ? -13.916 10.372 17.876 1.00 93.69 270 VAL A O 1
ATOM 2067 N N . GLN A 1 271 ? -14.124 10.965 15.730 1.00 86.06 271 GLN A N 1
ATOM 2068 C CA . GLN A 1 271 ? -14.369 12.385 16.033 1.00 86.06 271 GLN A CA 1
ATOM 2069 C C . GLN A 1 271 ? -15.627 12.621 16.881 1.00 86.06 271 GLN A C 1
ATOM 2071 O O . GLN A 1 271 ? -15.678 13.571 17.657 1.00 86.06 271 GLN A O 1
ATOM 2076 N N . GLN A 1 272 ? -16.656 11.784 16.714 1.00 86.94 272 GLN A N 1
ATOM 2077 C CA . GLN A 1 272 ? -17.935 11.910 17.417 1.00 86.94 272 GLN A CA 1
ATOM 2078 C C . GLN A 1 272 ? -18.390 10.546 17.960 1.00 86.94 272 GLN A C 1
ATOM 2080 O O . GLN A 1 272 ? -19.195 9.865 17.323 1.00 86.94 272 GLN A O 1
ATOM 2085 N N . PRO A 1 273 ? -17.876 10.128 19.133 1.00 88.31 273 PRO A N 1
ATOM 2086 C CA . PRO A 1 273 ? -18.226 8.856 19.760 1.00 88.31 273 PRO A CA 1
ATOM 2087 C C . PRO A 1 273 ? -19.732 8.740 20.040 1.00 88.31 273 PRO A C 1
ATOM 2089 O O . PRO A 1 273 ? -20.282 9.484 20.859 1.00 88.31 273 PRO A O 1
ATOM 2092 N N . THR A 1 274 ? -20.407 7.779 19.404 1.00 91.81 274 THR A N 1
ATOM 2093 C CA . THR A 1 274 ? -21.829 7.498 19.668 1.00 91.81 274 THR A CA 1
ATOM 2094 C C . THR A 1 274 ? -22.025 6.883 21.060 1.00 91.81 274 THR A C 1
ATOM 2096 O O . THR A 1 274 ? -21.111 6.286 21.632 1.00 91.81 274 THR A O 1
ATOM 2099 N N . ALA A 1 275 ? -23.239 6.963 21.617 1.00 91.56 275 ALA A N 1
ATOM 2100 C CA . ALA A 1 275 ? -23.560 6.287 22.882 1.00 91.56 275 ALA A CA 1
ATOM 2101 C C . ALA A 1 275 ? -23.347 4.761 22.799 1.00 91.56 275 ALA A C 1
ATOM 2103 O O . ALA A 1 275 ? -22.897 4.135 23.756 1.00 91.56 275 ALA A O 1
ATOM 2104 N N . ALA A 1 276 ? -23.618 4.172 21.631 1.00 93.50 276 ALA A N 1
ATOM 2105 C CA . ALA A 1 276 ? -23.415 2.751 21.390 1.00 93.50 276 ALA A CA 1
ATOM 2106 C C . ALA A 1 276 ? -21.924 2.374 21.362 1.00 93.50 276 ALA A C 1
ATOM 2108 O O . ALA A 1 276 ? -21.549 1.361 21.947 1.00 93.50 276 ALA A O 1
ATOM 2109 N N . PHE A 1 277 ? -21.073 3.207 20.756 1.00 93.69 277 PHE A N 1
ATOM 2110 C CA . PHE A 1 277 ? -19.623 3.022 20.798 1.00 93.69 277 PHE A CA 1
ATOM 2111 C C . PHE A 1 277 ? -19.072 3.169 22.220 1.00 93.69 277 PHE A C 1
ATOM 2113 O O . PHE A 1 277 ? -18.279 2.342 22.655 1.00 93.69 277 PHE A O 1
ATOM 2120 N N . LYS A 1 278 ? -19.555 4.145 23.000 1.00 91.94 278 LYS A N 1
ATOM 2121 C CA . LYS A 1 278 ? -19.190 4.273 24.423 1.00 91.94 278 LYS A CA 1
ATOM 2122 C C . LYS A 1 278 ? -19.541 3.018 25.226 1.00 91.94 278 LYS A C 1
ATOM 2124 O O . LYS A 1 278 ? -18.740 2.578 26.042 1.00 91.94 278 LYS A O 1
ATOM 2129 N N . SER A 1 279 ? -20.693 2.400 24.953 1.00 91.88 279 SER A N 1
ATOM 2130 C CA . SER A 1 279 ? -21.062 1.121 25.572 1.00 91.88 279 SER A CA 1
ATOM 2131 C C . SER A 1 279 ? -20.110 -0.017 25.195 1.00 91.88 279 SER A C 1
ATOM 2133 O O . SER A 1 279 ? -19.862 -0.877 26.037 1.00 91.88 279 SER A O 1
ATOM 2135 N N . ILE A 1 280 ? -19.587 -0.030 23.962 1.00 92.00 280 ILE A N 1
ATOM 2136 C CA . ILE A 1 280 ? -18.546 -0.980 23.543 1.00 92.00 280 ILE A CA 1
ATOM 2137 C C . ILE A 1 280 ? -17.266 -0.706 24.336 1.00 92.00 280 ILE A C 1
ATOM 2139 O O . ILE A 1 280 ? -16.733 -1.614 24.952 1.00 92.00 280 ILE A O 1
ATOM 2143 N N . LEU A 1 281 ? -16.798 0.541 24.410 1.00 91.62 281 LEU A N 1
ATOM 2144 C CA . LEU A 1 281 ? -15.600 0.886 25.188 1.00 91.62 281 LEU A CA 1
ATOM 2145 C C . LEU A 1 281 ? -15.681 0.383 26.637 1.00 91.62 281 LEU A C 1
ATOM 2147 O O . LEU A 1 281 ? -14.756 -0.273 27.116 1.00 91.62 281 LEU A O 1
ATOM 2151 N N . SER A 1 282 ? -16.817 0.607 27.303 1.00 89.94 282 SER A N 1
ATOM 2152 C CA . SER A 1 282 ? -17.034 0.124 28.668 1.00 89.94 282 SER A CA 1
ATOM 2153 C C . SER A 1 282 ? -16.998 -1.403 28.786 1.00 89.94 282 SER A C 1
ATOM 2155 O O . SER A 1 282 ? -16.507 -1.907 29.793 1.00 89.94 282 SER A O 1
ATOM 2157 N N . SER A 1 283 ? -17.457 -2.160 27.777 1.00 90.19 283 SER A N 1
ATOM 2158 C CA . SER A 1 283 ? -17.372 -3.630 27.810 1.00 90.19 283 SER A CA 1
ATOM 2159 C C . SER A 1 283 ? -15.944 -4.161 27.670 1.00 90.19 283 SER A C 1
ATOM 2161 O O . SER A 1 283 ? -15.682 -5.282 28.089 1.00 90.19 283 SER A O 1
ATOM 2163 N N . TYR A 1 284 ? -15.022 -3.359 27.126 1.00 88.12 284 TYR A N 1
ATOM 2164 C CA . TYR A 1 284 ? -13.583 -3.654 27.074 1.00 88.12 284 TYR A CA 1
ATOM 2165 C C . TYR A 1 284 ? -12.804 -3.012 28.235 1.00 88.12 284 TYR A C 1
ATOM 2167 O O . TYR A 1 284 ? -11.580 -2.918 28.183 1.00 88.12 284 TYR A O 1
ATOM 2175 N N . GLY A 1 285 ? -13.494 -2.549 29.285 1.00 86.44 285 GLY A N 1
ATOM 2176 C CA . GLY A 1 285 ? -12.861 -1.965 30.471 1.00 86.44 285 GLY A CA 1
ATOM 2177 C C . GLY A 1 285 ? -12.244 -0.582 30.243 1.00 86.44 285 GLY A C 1
ATOM 2178 O O . GLY A 1 285 ? -11.481 -0.112 31.082 1.00 86.44 285 GLY A O 1
ATOM 2179 N N . VAL A 1 286 ? -12.564 0.087 29.131 1.00 85.31 286 VAL A N 1
ATOM 2180 C CA . VAL A 1 286 ? -12.110 1.455 28.873 1.00 85.31 286 VAL A CA 1
ATOM 2181 C C . VAL A 1 286 ? -13.024 2.424 29.620 1.00 85.31 286 VAL A C 1
ATOM 2183 O O . VAL A 1 286 ? -14.221 2.520 29.331 1.00 85.31 286 VAL A O 1
ATOM 2186 N N . GLU A 1 287 ? -12.458 3.158 30.579 1.00 78.31 287 GLU A N 1
ATOM 2187 C CA . GLU A 1 287 ? -13.187 4.184 31.323 1.00 78.31 287 GLU A CA 1
ATOM 2188 C C . GLU A 1 287 ? -13.647 5.309 30.388 1.00 78.31 287 GLU A C 1
ATOM 2190 O O . GLU A 1 287 ? -12.854 6.015 29.761 1.00 78.31 287 GLU A O 1
ATOM 2195 N N . VAL A 1 288 ? -14.964 5.488 30.298 1.00 74.56 288 VAL A N 1
ATOM 2196 C CA . VAL A 1 288 ? -15.576 6.562 29.516 1.00 74.56 288 VAL A CA 1
ATOM 2197 C C . VAL A 1 288 ? -15.712 7.785 30.423 1.00 74.56 288 VAL A C 1
ATOM 2199 O O . VAL A 1 288 ? -16.708 7.942 31.125 1.00 74.56 288 VAL A O 1
ATOM 2202 N N . MET A 1 289 ? -14.690 8.645 30.433 1.00 70.06 289 MET A N 1
ATOM 2203 C CA . MET A 1 289 ? -14.736 9.937 31.132 1.00 70.06 289 MET A CA 1
ATOM 2204 C C . MET A 1 289 ? -15.688 10.932 30.434 1.00 70.06 289 MET A C 1
ATOM 2206 O O . MET A 1 289 ? -16.189 10.674 29.333 1.00 70.06 289 MET A O 1
ATOM 2210 N N . SER A 1 290 ? -15.933 12.094 31.062 1.00 59.00 290 SER A N 1
ATOM 2211 C CA . SER A 1 290 ? -16.769 13.175 30.501 1.00 59.00 290 SER A CA 1
ATOM 2212 C C . SER A 1 290 ? -16.310 13.621 29.108 1.00 59.00 290 SER A C 1
ATOM 2214 O O . SER A 1 290 ? -17.144 13.934 28.260 1.00 59.00 290 SER A O 1
ATOM 2216 N N . GLU A 1 291 ? -15.001 13.576 28.857 1.00 74.00 291 GLU A N 1
ATOM 2217 C CA . GLU A 1 291 ? -14.398 13.681 27.530 1.00 74.00 291 GLU A CA 1
ATOM 2218 C C . GLU A 1 291 ? -13.975 12.280 27.076 1.00 74.00 291 GLU A C 1
ATOM 2220 O O . GLU A 1 291 ? -13.052 11.675 27.620 1.00 74.00 291 GLU A O 1
ATOM 2225 N N . THR A 1 292 ? -14.706 11.720 26.113 1.00 76.75 292 THR A N 1
ATOM 2226 C CA . THR A 1 292 ? -14.358 10.427 25.513 1.00 76.75 292 THR A CA 1
ATOM 2227 C C . THR A 1 292 ? -13.188 10.642 24.548 1.00 76.75 292 THR A C 1
ATOM 2229 O O . THR A 1 292 ? -13.327 11.514 23.688 1.00 76.75 292 THR A O 1
ATOM 2232 N N . PRO A 1 293 ? -12.078 9.883 24.657 1.00 80.88 293 PRO A N 1
ATOM 2233 C CA . PRO A 1 293 ? -10.960 9.999 23.723 1.00 80.88 293 PRO A CA 1
ATOM 2234 C C . PRO A 1 293 ? -11.423 9.866 22.268 1.00 80.88 293 PRO A C 1
ATOM 2236 O O . PRO A 1 293 ? -12.384 9.155 21.976 1.00 80.88 293 PRO A O 1
ATOM 2239 N N . ALA A 1 294 ? -10.742 10.533 21.343 1.00 88.50 294 ALA A N 1
ATOM 2240 C CA . ALA A 1 294 ? -10.997 10.374 19.919 1.00 88.50 294 ALA A CA 1
ATOM 2241 C C . ALA A 1 294 ? -10.095 9.304 19.288 1.00 88.50 294 ALA A C 1
ATOM 2243 O O . ALA A 1 294 ? -10.451 8.745 18.257 1.00 88.50 294 ALA A O 1
ATOM 2244 N N . ASN A 1 295 ? -8.932 9.001 19.863 1.00 91.38 295 ASN A N 1
ATOM 2245 C CA . ASN A 1 295 ? -7.890 8.204 19.224 1.00 91.38 295 ASN A CA 1
ATOM 2246 C C . ASN A 1 295 ? -7.640 6.889 19.956 1.00 91.38 295 ASN A C 1
ATOM 2248 O O . ASN A 1 295 ? -7.322 6.868 21.150 1.00 91.38 295 ASN A O 1
ATOM 2252 N N . TYR A 1 296 ? -7.706 5.795 19.200 1.00 92.56 296 TYR A N 1
ATOM 2253 C CA . TYR A 1 296 ? -7.598 4.436 19.716 1.00 92.56 296 TYR A CA 1
ATOM 2254 C C . TYR A 1 296 ? -6.653 3.588 18.869 1.00 92.56 296 TYR A C 1
ATOM 2256 O O . TYR A 1 296 ? -6.486 3.824 17.673 1.00 92.56 296 TYR A O 1
ATOM 2264 N N . VAL A 1 297 ? -6.082 2.560 19.487 1.00 92.31 297 VAL A N 1
ATOM 2265 C CA . VAL A 1 297 ? -5.481 1.411 18.803 1.00 92.31 297 VAL A CA 1
ATOM 2266 C C . VAL A 1 297 ? -6.438 0.242 18.976 1.00 92.31 297 VAL A C 1
ATOM 2268 O O . VAL A 1 297 ? -6.900 -0.007 20.092 1.00 92.31 297 VAL A O 1
ATOM 2271 N N . ILE A 1 298 ? -6.738 -0.467 17.891 1.00 92.94 298 ILE A N 1
ATOM 2272 C CA . ILE A 1 298 ? -7.625 -1.630 17.936 1.00 92.94 298 ILE A CA 1
ATOM 2273 C C . ILE A 1 298 ? -6.937 -2.878 17.400 1.00 92.94 298 ILE A C 1
ATOM 2275 O O . ILE A 1 298 ? -6.110 -2.799 16.489 1.00 92.94 298 ILE A O 1
ATOM 2279 N N . GLY A 1 299 ? -7.316 -4.017 17.975 1.00 91.44 299 GLY A N 1
ATOM 2280 C CA . GLY A 1 299 ? -7.024 -5.346 17.463 1.00 91.44 299 GLY A CA 1
ATOM 2281 C C . GLY A 1 299 ? -8.309 -6.026 17.014 1.00 91.44 299 GLY A C 1
ATOM 2282 O O . GLY A 1 299 ? -9.270 -6.110 17.779 1.00 91.44 299 GLY A O 1
ATOM 2283 N N . VAL A 1 300 ? -8.330 -6.491 15.770 1.00 91.31 300 VAL A N 1
ATOM 2284 C CA . VAL A 1 300 ? -9.477 -7.164 15.151 1.00 91.31 300 VAL A CA 1
ATOM 2285 C C . VAL A 1 300 ? -9.096 -8.610 14.863 1.00 91.31 300 VAL A C 1
ATOM 2287 O O . VAL A 1 300 ? -8.080 -8.854 14.214 1.00 91.31 300 VAL A O 1
ATOM 2290 N N . ASP A 1 301 ? -9.905 -9.549 15.341 1.00 87.12 301 ASP A N 1
ATOM 2291 C CA . ASP A 1 301 ? -9.759 -10.971 15.053 1.00 87.12 301 ASP A CA 1
ATOM 2292 C C . ASP A 1 301 ? -10.025 -11.254 13.576 1.00 87.12 301 ASP A C 1
ATOM 2294 O O . ASP A 1 301 ? -10.970 -10.743 12.964 1.00 87.12 301 ASP A O 1
ATOM 2298 N N . THR A 1 302 ? -9.197 -12.118 13.000 1.00 80.12 302 THR A N 1
ATOM 2299 C CA . THR A 1 302 ? -9.453 -12.669 11.669 1.00 80.12 302 THR A CA 1
ATOM 2300 C C . THR A 1 302 ? -10.615 -13.676 11.706 1.00 80.12 302 THR A C 1
ATOM 2302 O O . THR A 1 302 ? -10.863 -14.277 12.751 1.00 80.12 302 THR A O 1
ATOM 2305 N N . PRO A 1 303 ? -11.343 -13.893 10.588 1.00 73.31 303 PRO A N 1
ATOM 2306 C CA . PRO A 1 303 ? -12.589 -14.662 10.530 1.00 73.31 303 PRO A CA 1
ATOM 2307 C C . PRO A 1 303 ? -12.551 -16.049 11.165 1.00 73.31 303 PRO A C 1
ATOM 2309 O O . PRO A 1 303 ? -13.559 -16.493 11.707 1.00 73.31 303 PRO A O 1
ATOM 2312 N N . GLU A 1 304 ? -11.399 -16.710 11.140 1.00 69.25 304 GLU A N 1
ATOM 2313 C CA . GLU A 1 304 ? -11.191 -18.025 11.757 1.00 69.25 304 GLU A CA 1
ATOM 2314 C C . GLU A 1 304 ? -11.283 -17.999 13.285 1.00 69.25 304 GLU A C 1
ATOM 2316 O O . GLU A 1 304 ? -11.679 -18.988 13.899 1.00 69.25 304 GLU A O 1
ATOM 2321 N N . ASN A 1 305 ? -10.990 -16.848 13.890 1.00 65.88 305 ASN A N 1
ATOM 2322 C CA . ASN A 1 305 ? -10.942 -16.660 15.337 1.00 65.88 305 ASN A CA 1
ATOM 2323 C C . ASN A 1 305 ? -12.208 -15.983 15.875 1.00 65.88 305 ASN A C 1
ATOM 2325 O O . ASN A 1 305 ? -12.399 -15.895 17.090 1.00 65.88 305 ASN A O 1
ATOM 2329 N N . ILE A 1 306 ? -13.112 -15.545 14.989 1.00 73.50 306 ILE A N 1
ATOM 2330 C CA . ILE A 1 306 ? -14.348 -14.862 15.374 1.00 73.50 306 ILE A CA 1
ATOM 2331 C C . ILE A 1 306 ? -15.309 -15.871 16.017 1.00 73.50 306 ILE A C 1
ATOM 2333 O O . ILE A 1 306 ? -16.076 -16.562 15.349 1.00 73.50 306 ILE A O 1
ATOM 2337 N N . LYS A 1 307 ? -15.318 -15.911 17.352 1.00 65.62 307 LYS A N 1
ATOM 2338 C CA . LYS A 1 307 ? -16.316 -16.643 18.161 1.00 65.62 307 LYS A CA 1
ATOM 2339 C C . LYS A 1 307 ? -17.531 -15.781 18.538 1.00 65.62 307 LYS A C 1
ATOM 2341 O O . LYS A 1 307 ? -18.380 -16.215 19.312 1.00 65.62 307 LYS A O 1
ATOM 2346 N N . GLY A 1 308 ? -17.606 -14.554 18.022 1.00 75.31 308 GLY A N 1
ATOM 2347 C CA . GLY A 1 308 ? -18.625 -13.568 18.374 1.00 75.31 308 GLY A CA 1
ATOM 2348 C C . GLY A 1 308 ? -18.348 -12.204 17.747 1.00 75.31 308 GLY A C 1
ATOM 2349 O O . GLY A 1 308 ? -18.458 -12.045 16.534 1.00 75.31 308 GLY A O 1
ATOM 2350 N N . MET A 1 309 ? -18.013 -11.207 18.570 1.00 77.44 309 MET A N 1
ATOM 2351 C CA . MET A 1 309 ? -17.634 -9.881 18.078 1.00 77.44 309 MET A CA 1
ATOM 2352 C C . MET A 1 309 ? -16.217 -9.935 17.480 1.00 77.44 309 MET A C 1
ATOM 2354 O O . MET A 1 309 ? -15.318 -10.407 18.166 1.00 77.44 309 MET A O 1
ATOM 2358 N N . PRO A 1 310 ? -15.981 -9.426 16.255 1.00 85.19 310 PRO A N 1
ATOM 2359 C CA . PRO A 1 310 ? -14.653 -9.456 15.628 1.00 85.19 310 PRO A CA 1
ATOM 2360 C C . PRO A 1 310 ? -13.606 -8.559 16.308 1.00 85.19 310 PRO A C 1
ATOM 2362 O O . PRO A 1 310 ? -12.446 -8.558 15.922 1.00 85.19 310 PRO A O 1
ATOM 2365 N N . LEU A 1 311 ? -14.005 -7.727 17.271 1.00 88.62 311 LEU A N 1
ATOM 2366 C CA . LEU A 1 311 ? -13.100 -6.837 17.990 1.00 88.62 311 LEU A CA 1
ATOM 2367 C C . LEU A 1 311 ? -12.444 -7.616 19.139 1.00 88.62 311 LEU A C 1
ATOM 2369 O O . LEU A 1 311 ? -13.116 -7.963 20.108 1.00 88.62 311 LEU A O 1
ATOM 2373 N N . ALA A 1 312 ? -11.140 -7.859 19.053 1.00 87.81 312 ALA A N 1
ATOM 2374 C CA . ALA A 1 312 ? -10.396 -8.557 20.099 1.00 87.81 312 ALA A CA 1
ATOM 2375 C C . ALA A 1 312 ? -10.122 -7.630 21.289 1.00 87.81 312 ALA A C 1
ATOM 2377 O O . ALA A 1 312 ? -10.303 -8.006 22.446 1.00 87.81 312 ALA A O 1
ATOM 2378 N N . TRP A 1 313 ? -9.704 -6.394 21.006 1.00 87.75 313 TRP A N 1
ATOM 2379 C CA . TRP A 1 313 ? -9.450 -5.371 22.016 1.00 87.75 313 TRP A CA 1
ATOM 2380 C C . TRP A 1 313 ? -9.426 -3.967 21.406 1.00 87.75 313 TRP A C 1
ATOM 2382 O O . TRP A 1 313 ? -9.220 -3.775 20.205 1.00 87.75 313 TRP A O 1
ATOM 2392 N N . ILE A 1 314 ? -9.618 -2.968 22.263 1.00 91.19 314 ILE A N 1
ATOM 2393 C CA . ILE A 1 314 ? -9.565 -1.545 21.932 1.00 91.19 314 ILE A CA 1
ATOM 2394 C C . ILE A 1 314 ? -8.917 -0.796 23.089 1.00 91.19 314 ILE A C 1
ATOM 2396 O O . ILE A 1 314 ? -9.277 -1.004 24.245 1.00 91.19 314 ILE A O 1
ATOM 2400 N N . LEU A 1 315 ? -7.952 0.068 22.783 1.00 89.94 315 LEU A N 1
ATOM 2401 C CA . LEU A 1 315 ? -7.203 0.818 23.786 1.00 89.94 315 LEU A CA 1
ATOM 2402 C C . LEU A 1 315 ? -7.128 2.297 23.404 1.00 89.94 315 LEU A C 1
ATOM 2404 O O . LEU A 1 315 ? -6.748 2.606 22.270 1.00 89.94 315 LEU A O 1
ATOM 2408 N N . PRO A 1 316 ? -7.472 3.226 24.314 1.00 89.94 316 PRO A N 1
ATOM 2409 C CA . PRO A 1 316 ? -7.277 4.645 24.069 1.00 89.94 316 PRO A CA 1
ATOM 2410 C C . PRO A 1 316 ? -5.783 4.959 24.005 1.00 89.94 316 PRO A C 1
ATOM 2412 O O . PRO A 1 316 ? -4.959 4.387 24.721 1.00 89.94 316 PRO A O 1
ATOM 2415 N N . THR A 1 317 ? -5.430 5.895 23.139 1.00 87.94 317 THR A N 1
ATOM 2416 C CA . THR A 1 317 ? -4.055 6.381 23.043 1.00 87.94 317 THR A CA 1
ATOM 2417 C C . THR A 1 317 ? -3.726 7.300 24.224 1.00 87.94 317 THR A C 1
ATOM 2419 O O . THR A 1 317 ? -4.584 8.067 24.677 1.00 87.94 317 THR A O 1
ATOM 2422 N N . PRO A 1 318 ? -2.484 7.282 24.740 1.00 83.38 318 PRO A N 1
ATOM 2423 C CA . PRO A 1 318 ? -2.061 8.239 25.753 1.00 83.38 318 PRO A CA 1
ATOM 2424 C C . PRO A 1 318 ? -2.210 9.675 25.243 1.00 83.38 318 PRO A C 1
ATOM 2426 O O . PRO A 1 318 ? -1.772 9.979 24.132 1.00 83.38 318 PRO A O 1
ATOM 2429 N N . GLU A 1 319 ? -2.769 10.554 26.080 1.00 83.81 319 GLU A N 1
ATOM 2430 C CA . GLU A 1 319 ? -2.997 11.976 25.757 1.00 83.81 319 GLU A CA 1
ATOM 2431 C C . GLU A 1 319 ? -3.875 12.206 24.509 1.00 83.81 319 GLU A C 1
ATOM 2433 O O . GLU A 1 319 ? -3.795 13.269 23.900 1.00 83.81 319 GLU A O 1
ATOM 2438 N N . ASP A 1 320 ? -4.695 11.219 24.124 1.00 86.94 320 ASP A N 1
ATOM 2439 C CA . ASP A 1 320 ? -5.581 11.282 22.955 1.00 86.94 320 ASP A CA 1
ATOM 2440 C C . ASP A 1 320 ? -4.849 11.668 21.654 1.00 86.94 320 ASP A C 1
ATOM 2442 O O . ASP A 1 320 ? -5.222 12.583 20.916 1.00 86.94 320 ASP A O 1
ATOM 2446 N N . THR A 1 321 ? -3.738 10.986 21.390 1.00 87.56 321 THR A N 1
ATOM 2447 C CA . THR A 1 321 ? -2.826 11.300 20.290 1.00 87.56 321 THR A CA 1
ATOM 2448 C C . THR A 1 321 ? -3.086 10.432 19.063 1.00 87.56 321 THR A C 1
ATOM 2450 O O . THR A 1 321 ? -3.306 9.227 19.153 1.00 87.56 321 THR A O 1
ATOM 2453 N N . VAL A 1 322 ? -3.018 11.033 17.872 1.00 88.56 322 VAL A N 1
ATOM 2454 C CA . VAL A 1 322 ? -3.253 10.307 16.615 1.00 88.56 322 VAL A CA 1
ATOM 2455 C C . VAL A 1 322 ? -2.123 9.309 16.368 1.00 88.56 322 VAL A C 1
ATOM 2457 O O . VAL A 1 322 ? -0.945 9.681 16.317 1.00 88.56 322 VAL A O 1
ATOM 2460 N N . VAL A 1 323 ? -2.490 8.045 16.166 1.00 87.06 323 VAL A N 1
ATOM 2461 C CA . VAL A 1 323 ? -1.561 6.965 15.814 1.00 87.06 323 VAL A CA 1
ATOM 2462 C C . VAL A 1 323 ? -1.225 7.050 14.335 1.00 87.06 323 VAL A C 1
ATOM 2464 O O . VAL A 1 323 ? -2.134 7.080 13.508 1.00 87.06 323 VAL A O 1
ATOM 2467 N N . PHE A 1 324 ? 0.062 7.030 13.995 1.00 84.06 324 PHE A N 1
ATOM 2468 C CA . PHE A 1 324 ? 0.518 7.039 12.599 1.00 84.06 324 PHE A CA 1
ATOM 2469 C C . PHE A 1 324 ? 1.295 5.778 12.202 1.00 84.06 324 PHE A C 1
ATOM 2471 O O . PHE A 1 324 ? 1.517 5.537 11.015 1.00 84.06 324 PHE A O 1
ATOM 2478 N N . GLY A 1 325 ? 1.691 4.946 13.168 1.00 81.69 325 GLY A N 1
ATOM 2479 C CA . GLY A 1 325 ? 2.355 3.677 12.896 1.00 81.69 325 GLY A CA 1
ATOM 2480 C C . GLY A 1 325 ? 2.514 2.815 14.138 1.00 81.69 325 GLY A C 1
ATOM 2481 O O . GLY A 1 325 ? 2.334 3.277 15.266 1.00 81.69 325 GLY A O 1
ATOM 2482 N N . GLN A 1 326 ? 2.899 1.563 13.915 1.00 82.25 326 GLN A N 1
ATOM 2483 C CA . GLN A 1 326 ? 3.136 0.596 14.973 1.00 82.25 326 GLN A CA 1
ATOM 2484 C C . GLN A 1 326 ? 4.222 -0.408 14.574 1.00 82.25 326 GLN A C 1
ATOM 2486 O O . GLN A 1 326 ? 4.427 -0.674 13.390 1.00 82.25 326 GLN A O 1
ATOM 2491 N N . ILE A 1 327 ? 4.907 -0.959 15.573 1.00 78.12 327 ILE A N 1
ATOM 2492 C CA . ILE A 1 327 ? 5.842 -2.076 15.447 1.00 78.12 327 ILE A CA 1
ATOM 2493 C C . ILE A 1 327 ? 5.414 -3.168 16.420 1.00 78.12 327 ILE A C 1
ATOM 2495 O O . ILE A 1 327 ? 5.109 -2.910 17.582 1.00 78.12 327 ILE A O 1
ATOM 2499 N N . ILE A 1 328 ? 5.422 -4.397 15.926 1.00 75.56 328 ILE A N 1
ATOM 2500 C CA . ILE A 1 328 ? 5.048 -5.605 16.657 1.00 75.56 328 ILE A CA 1
ATOM 2501 C C . ILE A 1 328 ? 6.219 -6.581 16.718 1.00 75.56 328 ILE A C 1
ATOM 2503 O O . ILE A 1 328 ? 7.188 -6.451 15.973 1.00 75.56 328 ILE A O 1
ATOM 2507 N N . GLY A 1 329 ? 6.105 -7.593 17.578 1.00 65.62 329 GLY A N 1
ATOM 2508 C CA . GLY A 1 329 ? 7.071 -8.693 17.634 1.00 65.62 329 GLY A CA 1
ATOM 2509 C C . GLY A 1 329 ? 8.368 -8.344 18.360 1.00 65.62 329 GLY A C 1
ATOM 2510 O O . GLY A 1 329 ? 9.353 -9.074 18.243 1.00 65.62 329 G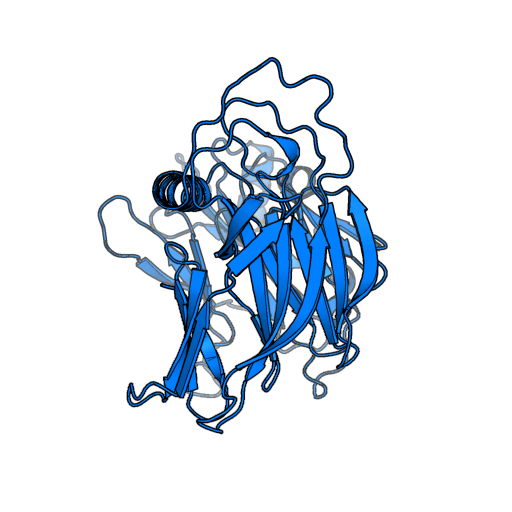LY A O 1
ATOM 2511 N N . ILE A 1 330 ? 8.377 -7.254 19.131 1.00 65.81 330 ILE A N 1
ATOM 2512 C CA . ILE A 1 330 ? 9.501 -6.920 20.000 1.00 65.81 330 ILE A CA 1
ATOM 2513 C C . ILE A 1 330 ? 9.437 -7.854 21.200 1.00 65.81 330 ILE A C 1
ATOM 2515 O O . ILE A 1 330 ? 8.609 -7.695 22.100 1.00 65.81 330 ILE A O 1
ATOM 2519 N N . LYS A 1 331 ? 10.309 -8.861 21.169 1.00 61.88 331 LYS A N 1
ATOM 2520 C CA . LYS A 1 331 ? 10.513 -9.774 22.287 1.00 61.88 331 LYS A CA 1
ATOM 2521 C C . LYS A 1 331 ? 11.130 -8.985 23.430 1.00 61.88 331 LYS A C 1
ATOM 2523 O O . LYS A 1 331 ? 12.150 -8.323 23.244 1.00 61.88 331 LYS A O 1
ATOM 2528 N N . GLY A 1 332 ? 10.516 -9.058 24.602 1.00 58.91 332 GLY A N 1
ATOM 2529 C CA . GLY A 1 332 ? 11.178 -8.581 25.800 1.00 58.91 332 GLY A CA 1
ATOM 2530 C C . GLY A 1 332 ? 12.399 -9.442 26.129 1.00 58.91 332 GLY A C 1
ATOM 2531 O O . GLY A 1 332 ? 12.487 -10.606 25.730 1.00 58.91 332 GLY A O 1
ATOM 2532 N N . ASP A 1 333 ? 13.359 -8.848 26.829 1.00 52.38 333 ASP A N 1
ATOM 2533 C CA . ASP A 1 333 ? 14.583 -9.527 27.244 1.00 52.38 333 ASP A CA 1
ATOM 2534 C C . ASP A 1 333 ? 14.267 -10.553 28.351 1.00 52.38 333 ASP A C 1
ATOM 2536 O O . ASP A 1 333 ? 14.139 -10.218 29.528 1.00 52.38 333 ASP A O 1
ATOM 2540 N N . GLY A 1 334 ? 14.030 -11.805 27.949 1.00 55.84 334 GLY A N 1
ATOM 2541 C CA . GLY A 1 334 ? 13.693 -12.923 28.836 1.00 55.84 334 GLY A CA 1
ATOM 2542 C C . GLY A 1 334 ? 12.327 -13.561 28.559 1.00 55.84 334 GLY A C 1
ATOM 2543 O O . GLY A 1 334 ? 11.404 -12.945 28.031 1.00 55.84 334 GLY A O 1
ATOM 2544 N N . SER A 1 335 ? 12.171 -14.832 28.943 1.00 55.94 335 SER A N 1
ATOM 2545 C CA . SER A 1 335 ? 10.954 -15.629 28.697 1.00 55.94 335 SER A CA 1
ATOM 2546 C C . SER A 1 335 ? 9.705 -15.137 29.442 1.00 55.94 335 SER A C 1
ATOM 2548 O O . SER A 1 335 ? 8.604 -15.601 29.147 1.00 55.94 335 SER A O 1
ATOM 2550 N N . SER A 1 336 ? 9.870 -14.230 30.407 1.00 58.59 336 SER A N 1
ATOM 2551 C CA . SER A 1 336 ? 8.812 -13.675 31.256 1.00 58.59 336 SER A CA 1
ATOM 2552 C C . SER A 1 336 ? 8.269 -12.328 30.781 1.00 58.59 336 SER A C 1
ATOM 2554 O O . SER A 1 336 ? 7.231 -11.902 31.286 1.00 58.59 336 SER A O 1
ATOM 2556 N N . ILE A 1 337 ? 8.932 -11.651 29.835 1.00 57.81 337 ILE A N 1
ATOM 2557 C CA . ILE A 1 337 ? 8.462 -10.358 29.341 1.00 57.81 337 ILE A CA 1
ATOM 2558 C C . ILE A 1 337 ? 7.548 -10.606 28.129 1.00 57.81 337 ILE A C 1
ATOM 2560 O O . ILE A 1 337 ? 7.993 -11.193 27.137 1.00 57.81 337 ILE A O 1
ATOM 2564 N N . PRO A 1 338 ? 6.266 -10.211 28.200 1.00 63.62 338 PRO A N 1
ATOM 2565 C CA . PRO A 1 338 ? 5.333 -10.366 27.090 1.00 63.62 338 PRO A CA 1
ATOM 2566 C C . PRO A 1 338 ? 5.792 -9.579 25.859 1.00 63.62 338 PRO A C 1
ATOM 2568 O O . PRO A 1 338 ? 6.506 -8.578 25.969 1.00 63.62 338 PRO A O 1
ATOM 2571 N N . ASP A 1 339 ? 5.375 -10.050 24.683 1.00 65.62 339 ASP A N 1
ATOM 2572 C CA . ASP A 1 339 ? 5.670 -9.381 23.418 1.00 65.62 339 ASP A CA 1
ATOM 2573 C C . ASP A 1 339 ? 5.069 -7.967 23.441 1.00 65.62 339 ASP A C 1
ATOM 2575 O O . ASP A 1 339 ? 3.928 -7.769 23.866 1.00 65.62 339 ASP A O 1
ATOM 2579 N N . GLN A 1 340 ? 5.855 -6.979 23.018 1.00 72.12 340 GLN A N 1
ATOM 2580 C CA . GLN A 1 340 ? 5.459 -5.576 23.081 1.00 72.12 340 GLN A CA 1
ATOM 2581 C C . GLN A 1 340 ? 4.922 -5.093 21.735 1.00 72.12 340 GLN A C 1
ATOM 2583 O O . GLN A 1 340 ? 5.525 -5.330 20.683 1.00 72.12 340 GLN A O 1
ATOM 2588 N N . LEU A 1 341 ? 3.807 -4.364 21.786 1.00 77.94 341 LEU A N 1
ATOM 2589 C CA . LEU A 1 341 ? 3.329 -3.533 20.686 1.00 77.94 341 LEU A CA 1
ATOM 2590 C C . LEU A 1 341 ? 3.820 -2.107 20.932 1.00 77.94 341 LEU A C 1
ATOM 2592 O O . LEU A 1 341 ? 3.368 -1.444 21.864 1.00 77.94 341 LEU A O 1
ATOM 2596 N N . ILE A 1 342 ? 4.735 -1.634 20.092 1.00 79.94 342 ILE A N 1
ATOM 2597 C CA . ILE A 1 342 ? 5.174 -0.243 20.105 1.00 79.94 342 ILE A CA 1
ATOM 2598 C C . ILE A 1 342 ? 4.293 0.562 19.161 1.00 79.94 342 ILE A C 1
ATOM 2600 O O . ILE A 1 342 ? 4.159 0.231 17.986 1.00 79.94 342 ILE A O 1
ATOM 2604 N N . VAL A 1 343 ? 3.736 1.655 19.666 1.00 81.75 343 VAL A N 1
ATOM 2605 C CA . VAL A 1 343 ? 2.878 2.555 18.901 1.00 81.75 343 VAL A CA 1
ATOM 2606 C C . VAL A 1 343 ? 3.532 3.924 18.798 1.00 81.75 343 VAL A C 1
ATOM 2608 O O . VAL A 1 343 ? 4.033 4.472 19.784 1.00 81.75 343 VAL A O 1
ATOM 2611 N N . TYR A 1 344 ? 3.505 4.477 17.588 1.00 82.38 344 TYR A N 1
ATOM 2612 C CA . TYR A 1 344 ? 3.991 5.811 17.284 1.00 82.38 344 TYR A CA 1
ATOM 2613 C C . TYR A 1 344 ? 2.814 6.758 17.113 1.00 82.38 344 TYR A C 1
ATOM 2615 O O . TYR A 1 344 ? 1.923 6.540 16.285 1.00 82.38 344 TYR A O 1
ATOM 2623 N N . SER A 1 345 ? 2.835 7.836 17.886 1.00 80.94 345 SER A N 1
ATOM 2624 C CA . SER A 1 345 ? 1.788 8.852 17.876 1.00 80.94 345 SER A CA 1
ATOM 2625 C C . SER A 1 345 ? 2.374 10.242 17.682 1.00 80.94 345 SER A C 1
ATOM 2627 O O . SER A 1 345 ? 3.485 10.542 18.135 1.00 80.94 345 SER A O 1
ATOM 2629 N N . GLN A 1 346 ? 1.661 11.087 16.940 1.00 70.50 346 GLN A N 1
ATOM 2630 C CA . GLN A 1 346 ? 2.097 12.450 16.678 1.00 70.50 346 GLN A CA 1
ATOM 2631 C C . GLN A 1 346 ? 1.353 13.406 17.601 1.00 70.50 346 GLN A C 1
ATOM 2633 O O . GLN A 1 346 ? 0.126 13.476 17.597 1.00 70.50 346 GLN A O 1
ATOM 2638 N N . ILE A 1 347 ? 2.118 14.206 18.337 1.00 66.88 347 ILE A N 1
ATOM 2639 C CA . ILE A 1 347 ? 1.591 15.364 19.046 1.00 66.88 347 ILE A CA 1
ATOM 2640 C C . ILE A 1 347 ? 1.865 16.582 18.169 1.00 66.88 347 ILE A C 1
ATOM 2642 O O . ILE A 1 347 ? 2.987 16.787 17.695 1.00 66.88 347 ILE A O 1
ATOM 2646 N N . LYS A 1 348 ? 0.841 17.404 17.929 1.00 61.81 348 LYS A N 1
ATOM 2647 C CA . LYS A 1 348 ? 0.981 18.635 17.143 1.00 61.81 348 LYS A CA 1
ATOM 2648 C C . LYS A 1 348 ? 2.119 19.481 17.738 1.00 61.81 348 LYS A C 1
ATOM 2650 O O . LYS A 1 348 ? 2.083 19.811 18.917 1.00 61.81 348 LYS A O 1
ATOM 2655 N N . GLN A 1 349 ? 3.125 19.803 16.918 1.00 59.78 349 GLN A N 1
ATOM 2656 C CA . GLN A 1 349 ? 4.312 20.596 17.292 1.00 59.78 349 GLN A CA 1
ATOM 2657 C C . GLN A 1 349 ? 5.267 19.964 18.330 1.00 59.78 349 GLN A C 1
ATOM 2659 O O . GLN A 1 349 ? 6.119 20.672 18.864 1.00 59.78 349 GLN A O 1
ATOM 2664 N N . LYS A 1 350 ? 5.192 18.653 18.602 1.00 61.38 350 LYS A N 1
ATOM 2665 C CA . LYS A 1 350 ? 6.196 17.952 19.427 1.00 61.38 350 LYS A CA 1
ATOM 2666 C C . LYS A 1 350 ? 6.779 16.738 18.700 1.00 61.38 350 LYS A C 1
ATOM 2668 O O . LYS A 1 350 ? 6.266 16.306 17.668 1.00 61.38 350 LYS A O 1
ATOM 2673 N N . PHE A 1 351 ? 7.868 16.200 19.251 1.00 56.31 351 PHE A N 1
ATOM 2674 C CA . PHE A 1 351 ? 8.440 14.927 18.815 1.00 56.31 351 PHE A CA 1
ATOM 2675 C C . PHE A 1 351 ? 7.416 13.791 18.960 1.00 56.31 351 PHE A C 1
ATOM 2677 O O . PHE A 1 351 ? 6.551 13.837 19.837 1.00 56.31 351 PHE A O 1
ATOM 2684 N N . ALA A 1 352 ? 7.509 12.789 18.082 1.00 62.62 352 ALA A N 1
ATOM 2685 C CA . ALA A 1 352 ? 6.651 11.610 18.130 1.00 62.62 352 ALA A CA 1
ATOM 2686 C C . ALA A 1 352 ? 6.755 10.927 19.502 1.00 62.62 352 ALA A C 1
ATOM 2688 O O . ALA A 1 352 ? 7.856 10.759 20.032 1.00 62.62 352 ALA A O 1
ATOM 2689 N N . LYS A 1 353 ? 5.614 10.531 20.069 1.00 68.88 353 LYS A N 1
ATOM 2690 C CA . LYS A 1 353 ? 5.571 9.785 21.325 1.00 68.88 353 LYS A CA 1
ATOM 2691 C C . LYS A 1 353 ? 5.536 8.297 21.013 1.00 68.88 353 LYS A C 1
ATOM 2693 O O . LYS A 1 353 ? 4.750 7.842 20.180 1.00 68.88 353 LYS A O 1
ATOM 2698 N N . ILE A 1 354 ? 6.408 7.571 21.700 1.00 75.69 354 ILE A N 1
ATOM 2699 C CA . ILE A 1 354 ? 6.528 6.120 21.630 1.00 75.69 354 ILE A CA 1
ATOM 2700 C C . ILE A 1 354 ? 5.951 5.569 22.926 1.00 75.69 354 ILE A C 1
ATOM 2702 O O . ILE A 1 354 ? 6.368 5.980 24.010 1.00 75.69 354 ILE A O 1
ATOM 2706 N N . PHE A 1 355 ? 4.989 4.660 22.824 1.00 74.56 355 PHE A N 1
ATOM 2707 C CA . PHE A 1 355 ? 4.471 3.938 23.980 1.00 74.56 355 PHE A CA 1
ATOM 2708 C C . PHE A 1 355 ? 4.334 2.452 23.668 1.00 74.56 355 PHE A C 1
ATOM 2710 O O . PHE A 1 355 ? 4.167 2.060 22.514 1.00 74.56 355 PHE A O 1
ATOM 2717 N N . SER A 1 356 ? 4.459 1.639 24.714 1.00 72.62 356 SER A N 1
ATOM 2718 C CA . SER A 1 356 ? 4.350 0.186 24.644 1.00 72.62 356 SER A CA 1
ATOM 2719 C C . SER A 1 356 ? 3.005 -0.238 25.216 1.00 72.62 356 SER A C 1
ATOM 2721 O O . SER A 1 356 ? 2.620 0.213 26.297 1.00 72.62 356 SER A O 1
ATOM 2723 N N . ILE A 1 357 ? 2.290 -1.082 24.483 1.00 69.06 357 ILE A N 1
ATOM 2724 C CA . ILE A 1 357 ? 1.109 -1.784 24.970 1.00 69.06 357 ILE A CA 1
ATOM 2725 C C . ILE A 1 357 ? 1.555 -3.192 25.351 1.00 69.06 357 ILE A C 1
ATOM 2727 O O . ILE A 1 357 ? 2.078 -3.939 24.521 1.00 69.06 357 ILE A O 1
ATOM 2731 N N . ILE A 1 358 ? 1.323 -3.542 26.614 1.00 64.12 358 ILE A N 1
ATOM 2732 C CA . ILE A 1 358 ? 1.518 -4.889 27.135 1.00 64.12 358 ILE A CA 1
ATOM 2733 C C . ILE A 1 358 ? 0.132 -5.504 27.293 1.00 64.12 358 ILE A C 1
ATOM 2735 O O . ILE A 1 358 ? -0.636 -5.076 28.153 1.00 64.12 358 ILE A O 1
ATOM 2739 N N . ALA A 1 359 ? -0.189 -6.496 26.464 1.00 54.38 359 ALA A N 1
ATOM 2740 C CA . ALA A 1 359 ? -1.397 -7.284 26.658 1.00 54.38 359 ALA A CA 1
ATOM 2741 C C . ALA A 1 359 ? -1.242 -8.092 27.956 1.00 54.38 359 ALA A C 1
ATOM 2743 O O . ALA A 1 359 ? -0.433 -9.021 28.028 1.00 54.38 359 ALA A O 1
ATOM 2744 N N . GLN A 1 360 ? -1.971 -7.707 29.003 1.00 46.84 360 GLN A N 1
ATOM 2745 C CA . GLN A 1 360 ? -2.149 -8.559 30.174 1.00 46.84 360 GLN A CA 1
ATOM 2746 C C . GLN A 1 360 ? -3.197 -9.615 29.812 1.00 46.84 360 GLN A C 1
ATOM 2748 O O . GLN A 1 360 ? -4.257 -9.267 29.295 1.00 46.84 360 GLN A O 1
ATOM 2753 N N . LYS A 1 361 ? -2.846 -10.892 29.996 1.00 42.25 361 LYS A N 1
ATOM 2754 C CA . LYS A 1 361 ? -3.775 -12.014 29.817 1.00 42.25 361 LYS A CA 1
ATOM 2755 C C . LYS A 1 361 ? -4.854 -12.019 30.885 1.00 42.25 361 LYS A C 1
ATOM 2757 O O . LYS A 1 361 ? -4.496 -11.736 32.052 1.00 42.25 361 LYS A O 1
#